Protein AF-A0A067PKC6-F1 (afdb_monomer)

Solvent-accessible surface area (backbone atoms only — not comparable to full-atom values): 20011 Å² total; per-residue (Å²): 135,85,78,85,80,84,80,85,86,72,67,66,76,44,84,46,70,65,60,48,54,48,57,69,67,61,53,91,78,73,73,87,76,82,79,95,71,95,63,99,79,74,76,57,75,69,55,61,52,52,51,51,53,50,54,51,49,60,52,52,54,55,61,70,71,69,68,91,71,85,87,71,93,80,72,76,55,79,45,78,74,83,65,65,64,69,63,56,49,58,50,51,50,54,61,60,76,56,69,83,77,83,80,86,79,83,96,71,94,59,98,79,66,86,45,75,67,56,57,53,51,51,52,51,53,51,51,50,53,50,50,51,51,52,52,52,58,47,42,31,34,71,43,74,28,56,47,27,32,48,48,52,36,49,51,52,53,50,52,60,57,57,71,70,53,67,75,89,65,65,75,69,61,80,72,85,78,51,87,75,46,74,51,61,56,68,67,62,53,56,50,52,53,50,52,50,50,73,72,66,66,68,76,64,57,74,74,34,68,67,41,50,49,29,56,50,48,39,50,51,36,54,77,74,41,56,68,69,48,25,40,52,24,50,51,49,52,43,50,48,34,72,50,36,65,79,50,41,62,57,42,52,75,73,43,43,58,61,55,40,51,50,53,58,54,59,56,69,72,50,67,88,84,45,70,68,55,63,65,39,49,61,57,40,50,50,46,45,50,60,54,52,53,49,54,55,50,52,52,53,52,52,56,51,52,58,53,50,52,63,74,66,52,72,63,67,63,55,55,60,55,54,56,60,65,72,77,111

pLDDT: mean 72.44, std 19.66, range [31.36, 97.81]

Mean predicted aligned error: 15.55 Å

Structure (mmCIF, N/CA/C/O backbone):
data_AF-A0A067PKC6-F1
#
_entry.id   AF-A0A067PKC6-F1
#
loop_
_atom_site.group_PDB
_atom_site.id
_atom_site.type_symbol
_atom_site.label_atom_id
_atom_site.label_alt_id
_atom_site.label_comp_id
_atom_site.label_asym_id
_atom_site.label_entity_id
_atom_site.label_seq_id
_atom_site.pdbx_PDB_ins_code
_atom_site.Cartn_x
_atom_site.Cartn_y
_atom_site.Cartn_z
_atom_site.occupancy
_atom_site.B_iso_or_equiv
_atom_site.auth_seq_id
_atom_site.auth_comp_id
_atom_site.auth_asym_id
_atom_site.auth_atom_id
_atom_site.pdbx_PDB_model_num
ATOM 1 N N . MET A 1 1 ? 6.022 37.854 36.996 1.00 49.22 1 MET A N 1
ATOM 2 C CA . MET A 1 1 ? 6.856 36.688 37.365 1.00 49.22 1 MET A CA 1
ATOM 3 C C . MET A 1 1 ? 6.239 35.464 36.707 1.00 49.22 1 MET A C 1
ATOM 5 O O . MET A 1 1 ? 5.118 35.117 37.044 1.00 49.22 1 MET A O 1
ATOM 9 N N . SER A 1 2 ? 6.891 34.906 35.684 1.00 47.31 2 SER A N 1
ATOM 10 C CA . SER A 1 2 ? 6.388 33.740 34.944 1.00 47.31 2 SER A CA 1
ATOM 11 C C . SER A 1 2 ? 6.756 32.472 35.709 1.00 47.31 2 SER A C 1
ATOM 13 O O . SER A 1 2 ? 7.943 32.188 35.859 1.00 47.31 2 SER A O 1
ATOM 15 N N . SER A 1 3 ? 5.767 31.721 36.195 1.00 43.03 3 SER A N 1
ATOM 16 C CA . SER A 1 3 ? 6.016 30.431 36.845 1.00 43.03 3 SER A CA 1
ATOM 17 C C . SER A 1 3 ? 6.688 29.449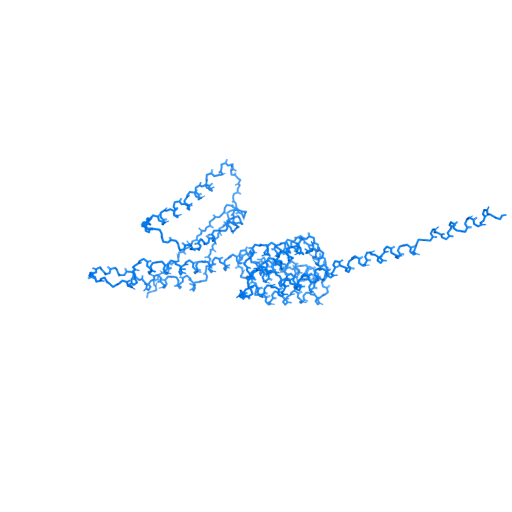 35.874 1.00 43.03 3 SER A C 1
ATOM 19 O O . SER A 1 3 ? 6.297 29.387 34.702 1.00 43.03 3 SER A O 1
ATOM 21 N N . PRO A 1 4 ? 7.683 28.668 36.330 1.00 46.16 4 PRO A N 1
ATOM 22 C CA . PRO A 1 4 ? 8.316 27.647 35.508 1.00 46.16 4 PRO A CA 1
ATOM 23 C C . PRO A 1 4 ? 7.294 26.550 35.179 1.00 46.16 4 PRO A C 1
ATOM 25 O O . PRO A 1 4 ? 6.750 25.894 36.068 1.00 46.16 4 PRO A O 1
ATOM 28 N N . ARG A 1 5 ? 7.008 26.373 33.884 1.00 37.16 5 ARG A N 1
ATOM 29 C CA . ARG A 1 5 ? 6.130 25.313 33.372 1.00 37.16 5 ARG A CA 1
ATOM 30 C C . ARG A 1 5 ? 6.812 23.961 33.591 1.00 37.16 5 ARG A C 1
ATOM 32 O O . ARG A 1 5 ? 7.891 23.729 33.056 1.00 37.16 5 ARG A O 1
ATOM 39 N N . ARG A 1 6 ? 6.183 23.078 34.371 1.00 39.28 6 ARG A N 1
ATOM 40 C CA . ARG A 1 6 ? 6.638 21.695 34.565 1.00 39.28 6 ARG A CA 1
ATOM 41 C C . ARG A 1 6 ? 6.242 20.862 33.346 1.00 39.28 6 ARG A C 1
ATOM 43 O O . ARG A 1 6 ? 5.059 20.653 33.106 1.00 39.28 6 ARG A O 1
ATOM 50 N N . THR A 1 7 ? 7.224 20.401 32.583 1.00 33.00 7 THR 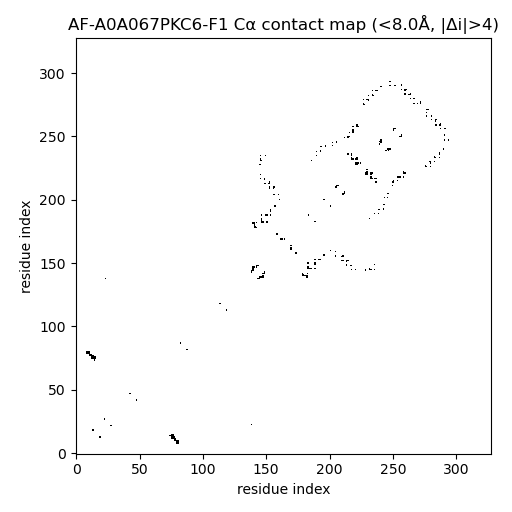A N 1
ATOM 51 C CA . THR A 1 7 ? 7.058 19.340 31.584 1.00 33.00 7 THR A CA 1
ATOM 52 C C . THR A 1 7 ? 7.234 17.990 32.266 1.00 33.00 7 THR A C 1
ATOM 54 O O . THR A 1 7 ? 8.196 17.797 33.008 1.00 33.00 7 THR A O 1
ATOM 57 N N . ILE A 1 8 ? 6.306 17.066 32.032 1.00 39.25 8 ILE A N 1
ATOM 58 C CA . ILE A 1 8 ? 6.453 15.664 32.424 1.00 39.25 8 ILE A CA 1
ATOM 59 C C . ILE A 1 8 ? 6.880 14.917 31.164 1.00 39.25 8 ILE A C 1
ATOM 61 O O . ILE A 1 8 ? 6.111 14.850 30.208 1.00 39.25 8 ILE A O 1
ATOM 65 N N . ASP A 1 9 ? 8.104 14.397 31.163 1.00 36.12 9 ASP A N 1
ATOM 66 C CA . ASP A 1 9 ? 8.600 13.504 30.117 1.00 36.12 9 ASP A CA 1
ATOM 67 C C . ASP A 1 9 ? 8.275 12.062 30.510 1.00 36.12 9 ASP A C 1
ATOM 69 O O . ASP A 1 9 ? 8.675 11.594 31.577 1.00 36.12 9 ASP A O 1
ATOM 73 N N . VAL A 1 10 ? 7.562 11.351 29.638 1.00 38.91 10 VAL A N 1
ATOM 74 C CA . VAL A 1 10 ? 7.380 9.901 29.744 1.00 38.91 10 VAL A CA 1
ATOM 75 C C . VAL A 1 10 ? 8.228 9.256 28.655 1.00 38.91 10 VAL A C 1
ATOM 77 O O . VAL A 1 10 ? 7.914 9.363 27.470 1.00 38.91 10 VAL A O 1
ATOM 80 N N . SER A 1 11 ? 9.320 8.605 29.053 1.00 41.69 11 SER A N 1
ATOM 81 C CA . SER A 1 11 ? 10.173 7.821 28.157 1.00 41.69 11 SER A CA 1
ATOM 82 C C . SER A 1 11 ? 9.927 6.335 28.381 1.00 41.69 11 SER A C 1
ATOM 84 O O . SER A 1 11 ? 10.036 5.853 29.507 1.00 41.69 11 SER A O 1
ATOM 86 N N . VAL A 1 12 ? 9.627 5.614 27.303 1.00 53.56 12 VAL A N 1
ATOM 87 C CA . VAL A 1 12 ? 9.596 4.148 27.289 1.00 53.56 12 VAL A CA 1
ATOM 88 C C . VAL A 1 12 ? 10.804 3.692 26.482 1.00 53.56 12 VAL A C 1
ATOM 90 O O . VAL A 1 12 ? 10.938 4.059 25.315 1.00 53.56 12 VAL A O 1
ATOM 93 N N . GLU A 1 13 ? 11.711 2.959 27.120 1.00 58.09 13 GLU A N 1
ATOM 94 C CA . GLU A 1 13 ? 12.907 2.414 26.476 1.00 58.09 13 GLU A CA 1
ATOM 95 C C . GLU A 1 13 ? 12.655 0.957 26.087 1.00 58.09 13 GLU A C 1
ATOM 97 O O . GLU A 1 13 ? 12.163 0.168 26.892 1.00 58.09 13 GLU A O 1
ATOM 102 N N . PHE A 1 14 ? 12.985 0.618 24.842 1.00 72.44 14 PHE A N 1
ATOM 103 C CA . PHE A 1 14 ? 12.955 -0.748 24.326 1.00 72.44 14 PHE A CA 1
ATOM 104 C C . PHE A 1 14 ? 14.395 -1.182 24.048 1.00 72.44 14 PHE A C 1
ATOM 106 O O . PHE A 1 14 ? 15.199 -0.385 23.555 1.00 72.44 14 PHE A O 1
ATOM 113 N N . GLU A 1 15 ? 14.731 -2.423 24.397 1.00 59.16 15 GLU A N 1
ATOM 114 C CA . GLU A 1 15 ? 16.097 -2.939 24.247 1.00 59.16 15 GLU A CA 1
ATOM 115 C C . GLU A 1 15 ? 16.459 -3.195 22.778 1.00 59.16 15 GLU A C 1
ATOM 117 O O . GLU A 1 15 ? 17.610 -2.980 22.393 1.00 59.16 15 GLU A O 1
ATOM 122 N N . ASP A 1 16 ? 15.484 -3.563 21.937 1.00 64.88 16 ASP A N 1
ATOM 123 C CA . ASP A 1 16 ? 15.653 -3.642 20.489 1.00 64.88 16 ASP A CA 1
ATOM 124 C C . ASP A 1 16 ? 14.374 -3.281 19.693 1.00 64.88 16 ASP A C 1
ATOM 126 O O . ASP A 1 16 ? 13.281 -3.082 20.232 1.00 64.88 16 ASP A O 1
ATOM 130 N N . ARG A 1 17 ? 14.524 -3.156 18.365 1.00 55.28 17 ARG A N 1
ATOM 131 C CA . ARG A 1 17 ? 13.431 -2.805 17.440 1.00 55.28 17 ARG A CA 1
ATOM 132 C C . ARG A 1 17 ? 12.389 -3.923 17.296 1.00 55.28 17 ARG A C 1
ATOM 134 O O . ARG A 1 17 ? 11.234 -3.630 17.004 1.00 55.28 17 ARG A O 1
ATOM 141 N N . LEU A 1 18 ? 12.778 -5.180 17.498 1.00 59.81 18 LEU A N 1
ATOM 142 C CA . LEU A 1 18 ? 11.885 -6.330 17.354 1.00 59.81 18 LEU A CA 1
ATOM 143 C C . LEU A 1 18 ? 10.931 -6.438 18.546 1.00 59.81 18 LEU A C 1
ATOM 145 O O . LEU A 1 18 ? 9.766 -6.778 18.354 1.00 59.81 18 LEU A O 1
ATOM 149 N N . ASP A 1 19 ? 11.387 -6.092 19.746 1.00 57.44 19 ASP A N 1
ATOM 150 C CA . ASP A 1 19 ? 10.565 -6.002 20.951 1.00 57.44 19 ASP A CA 1
ATOM 151 C C . ASP A 1 19 ? 9.540 -4.876 20.843 1.00 57.44 19 ASP A C 1
ATOM 153 O O . ASP A 1 19 ? 8.386 -5.048 21.243 1.00 57.44 19 ASP A O 1
ATOM 157 N N . PHE A 1 20 ? 9.918 -3.759 20.221 1.00 65.50 20 PHE A N 1
ATOM 158 C CA . PHE A 1 20 ? 8.977 -2.695 19.884 1.00 65.50 20 PHE A CA 1
ATOM 159 C C . PHE A 1 20 ? 7.919 -3.162 18.870 1.00 65.50 20 PHE A C 1
ATOM 161 O O . PHE A 1 20 ? 6.717 -3.019 19.114 1.00 65.50 20 PHE A O 1
ATOM 168 N N . ASP A 1 21 ? 8.342 -3.787 17.767 1.00 52.72 21 ASP A N 1
ATOM 169 C CA . ASP A 1 21 ? 7.429 -4.319 16.749 1.00 52.72 21 ASP A CA 1
ATOM 170 C C . ASP A 1 21 ? 6.501 -5.401 17.340 1.00 52.72 21 ASP A C 1
ATOM 172 O O . ASP A 1 21 ? 5.310 -5.457 17.023 1.00 52.72 21 ASP A O 1
ATOM 176 N N . ARG A 1 22 ? 7.008 -6.224 18.268 1.00 57.00 22 ARG A N 1
ATOM 177 C CA . ARG A 1 22 ? 6.245 -7.253 18.990 1.00 57.00 22 ARG A CA 1
ATOM 178 C C . ARG A 1 22 ? 5.270 -6.655 19.998 1.00 57.00 22 ARG A C 1
ATOM 180 O O . ARG A 1 22 ? 4.152 -7.154 20.114 1.00 57.00 22 ARG A O 1
ATOM 187 N N . PHE A 1 23 ? 5.657 -5.590 20.697 1.00 65.69 23 PHE A N 1
ATOM 188 C CA . PHE A 1 23 ? 4.774 -4.835 21.582 1.00 65.69 23 PHE A CA 1
ATOM 189 C C . PHE A 1 23 ? 3.595 -4.247 20.796 1.00 65.69 23 PHE A C 1
ATOM 191 O O . PHE A 1 23 ? 2.443 -4.454 21.185 1.00 65.69 23 PHE A O 1
ATOM 198 N N . LEU A 1 24 ? 3.859 -3.624 19.643 1.00 54.41 24 LEU A N 1
ATOM 199 C CA . LEU A 1 24 ? 2.812 -3.110 18.754 1.00 54.41 24 LEU A CA 1
ATOM 200 C C . LEU A 1 24 ? 1.926 -4.226 18.177 1.00 54.41 24 LEU A C 1
ATOM 202 O O . LEU A 1 24 ? 0.706 -4.071 18.117 1.00 54.41 24 LEU A O 1
ATOM 206 N N . ALA A 1 25 ? 2.515 -5.363 17.798 1.00 47.72 25 ALA A N 1
ATOM 207 C CA . ALA A 1 25 ? 1.781 -6.512 17.268 1.00 47.72 25 ALA A CA 1
ATOM 208 C C . ALA A 1 25 ? 0.969 -7.274 18.334 1.00 47.72 25 ALA A C 1
ATOM 210 O O . ALA A 1 25 ? 0.042 -8.001 17.988 1.00 47.72 25 ALA A O 1
ATOM 211 N N . SER A 1 26 ? 1.283 -7.115 19.626 1.00 53.12 26 SER A N 1
ATOM 212 C CA . SER A 1 26 ? 0.661 -7.876 20.723 1.00 53.12 26 SER A CA 1
ATOM 213 C C . SER A 1 26 ? -0.777 -7.471 21.073 1.00 53.12 26 SER A C 1
ATOM 215 O O . SER A 1 26 ? -1.336 -8.003 22.031 1.00 53.12 26 SER A O 1
ATOM 217 N N . GLY A 1 27 ? -1.398 -6.567 20.305 1.00 44.94 27 GLY A N 1
ATOM 218 C CA . GLY A 1 27 ? -2.841 -6.335 20.382 1.00 44.94 27 GLY A CA 1
ATOM 219 C C . GLY A 1 27 ? -3.321 -5.872 21.760 1.00 44.94 27 GLY A C 1
ATOM 220 O O . GLY A 1 27 ? -4.411 -6.238 22.182 1.00 44.94 27 GLY A O 1
ATOM 221 N N . VAL A 1 28 ? -2.538 -5.046 22.469 1.00 39.94 28 VAL A N 1
ATOM 222 C CA . VAL A 1 28 ? -2.828 -4.540 23.837 1.00 39.94 28 VAL A CA 1
ATOM 223 C C . VAL A 1 28 ? -4.127 -3.703 23.931 1.00 39.94 28 VAL A C 1
ATOM 225 O O . VAL A 1 28 ? -4.479 -3.199 24.992 1.00 39.94 28 VAL A O 1
ATOM 228 N N . VAL A 1 29 ? -4.906 -3.606 22.852 1.00 41.19 29 VAL A N 1
ATOM 229 C CA . VAL A 1 29 ? -6.248 -3.012 22.837 1.00 41.19 29 VAL A CA 1
ATOM 230 C C . VAL A 1 29 ? -7.269 -3.996 22.244 1.00 41.19 29 VAL A C 1
ATOM 232 O O . VAL A 1 29 ? -8.019 -3.652 21.335 1.00 41.19 29 VAL A O 1
ATOM 235 N N . GLU A 1 30 ? -7.318 -5.228 22.749 1.00 38.75 30 GLU A N 1
ATOM 236 C CA . GLU A 1 30 ? -8.562 -6.008 22.739 1.00 38.75 30 GLU A CA 1
ATOM 237 C C . GLU A 1 30 ? -9.419 -5.527 23.912 1.00 38.75 30 GLU A C 1
ATOM 239 O O . GLU A 1 30 ? -9.244 -5.924 25.064 1.00 38.75 30 GLU A O 1
ATOM 244 N N . SER A 1 31 ? -10.315 -4.586 23.616 1.00 38.09 31 SER A N 1
ATOM 245 C CA . SER A 1 31 ? -11.368 -4.186 24.542 1.00 38.09 31 SER A CA 1
ATOM 246 C C . SER A 1 31 ? -12.362 -5.340 24.622 1.00 38.09 31 SER A C 1
ATOM 248 O O . SER A 1 31 ? -13.076 -5.594 23.654 1.00 38.09 31 SER A O 1
ATOM 250 N N . ALA A 1 32 ? -12.407 -6.039 25.755 1.00 39.38 32 ALA A N 1
ATOM 251 C CA . ALA A 1 32 ? -13.540 -6.894 26.085 1.00 39.38 32 ALA A CA 1
ATOM 252 C C . ALA A 1 32 ? -14.769 -5.979 26.208 1.00 39.38 32 ALA A C 1
ATOM 254 O O . ALA A 1 32 ? -14.891 -5.232 27.174 1.00 39.38 32 ALA A O 1
ATOM 255 N N . SER A 1 33 ? -15.591 -5.949 25.161 1.00 36.38 33 SER A N 1
ATOM 256 C CA . SER A 1 33 ? -16.860 -5.229 25.129 1.00 36.38 33 SER A CA 1
ATOM 257 C C . SER A 1 33 ? -17.957 -6.177 25.608 1.00 36.38 33 SER A C 1
ATOM 259 O O . SER A 1 33 ? -18.181 -7.211 24.987 1.00 36.38 33 SER A O 1
ATOM 261 N N . ASP A 1 34 ? -18.538 -5.794 26.740 1.00 36.66 34 ASP A N 1
ATOM 262 C CA . ASP A 1 34 ? -19.728 -6.241 27.474 1.00 36.66 34 ASP A CA 1
ATOM 263 C C . ASP A 1 34 ? -20.560 -7.433 26.961 1.00 36.66 34 ASP A C 1
ATOM 265 O O . ASP A 1 34 ? -21.129 -7.427 25.871 1.00 36.66 34 ASP A O 1
ATOM 269 N N . SER A 1 35 ? -20.718 -8.407 27.865 1.00 31.36 35 SER A N 1
ATOM 270 C CA . SER A 1 35 ? -21.878 -9.295 27.961 1.00 31.36 35 SER A CA 1
ATOM 271 C C . SER A 1 35 ? -22.701 -8.819 29.160 1.00 31.36 35 SER A C 1
ATOM 273 O O . SER A 1 35 ? -22.246 -8.945 30.298 1.00 31.36 35 SER A O 1
ATOM 275 N N . ASP A 1 36 ? -23.885 -8.263 28.906 1.00 46.81 36 ASP A N 1
ATOM 276 C CA . ASP A 1 36 ? -24.877 -7.901 29.925 1.00 46.81 36 ASP A CA 1
ATOM 277 C C . ASP A 1 36 ? -25.577 -9.167 30.450 1.00 46.81 36 ASP A C 1
ATOM 279 O O . ASP A 1 36 ? -26.736 -9.426 30.138 1.00 46.81 36 ASP A O 1
ATOM 283 N N . ASP A 1 37 ? -24.873 -9.965 31.254 1.00 32.81 37 ASP A N 1
ATOM 284 C CA . ASP A 1 37 ? -25.505 -10.993 32.084 1.00 32.81 37 ASP A CA 1
ATOM 285 C C . ASP A 1 37 ? -25.503 -10.531 33.543 1.00 32.81 37 ASP A C 1
ATOM 287 O O . ASP A 1 37 ? -24.491 -10.532 34.249 1.00 32.81 37 ASP A O 1
ATOM 291 N N . THR A 1 38 ? -26.680 -10.115 34.004 1.00 42.69 38 THR A N 1
ATOM 292 C CA . THR A 1 38 ? -26.973 -9.802 35.401 1.00 42.69 38 THR A CA 1
ATOM 293 C C . THR A 1 38 ? -26.933 -11.078 36.247 1.00 42.69 38 THR A C 1
ATOM 295 O O . THR A 1 38 ? -27.953 -11.742 36.426 1.00 42.69 38 THR A O 1
ATOM 298 N N . ALA A 1 39 ? -25.764 -11.411 36.795 1.00 34.84 39 ALA A N 1
ATOM 299 C CA . ALA A 1 39 ? -25.612 -12.378 37.882 1.00 34.84 39 ALA A CA 1
ATOM 300 C C . ALA A 1 39 ? -25.205 -11.651 39.177 1.00 34.84 39 ALA A C 1
ATOM 302 O O . ALA A 1 39 ? -24.241 -10.887 39.212 1.00 34.84 39 ALA A O 1
ATOM 303 N N . SER A 1 40 ? -25.975 -11.871 40.244 1.00 43.69 40 SER A N 1
ATOM 304 C CA . SER A 1 40 ? -26.026 -11.072 41.475 1.00 43.69 40 SER A CA 1
ATOM 305 C C . SER A 1 40 ? -24.912 -11.339 42.501 1.00 43.69 40 SER A C 1
ATOM 307 O O . SER A 1 40 ? -25.164 -11.217 43.694 1.00 43.69 40 SER A O 1
ATOM 309 N N . ASP A 1 41 ? -23.693 -11.661 42.070 1.00 49.75 41 ASP A N 1
ATOM 310 C CA . ASP A 1 41 ? -22.538 -11.894 42.961 1.00 49.75 41 ASP A CA 1
ATOM 311 C C . ASP A 1 41 ? -21.292 -11.139 42.462 1.00 49.75 41 ASP A C 1
ATOM 313 O O . ASP A 1 41 ? -20.221 -11.703 42.224 1.00 49.75 41 ASP A O 1
ATOM 317 N N . ILE A 1 42 ? -21.436 -9.826 42.247 1.00 50.47 42 ILE A N 1
ATOM 318 C CA . ILE A 1 42 ? -20.378 -8.999 41.656 1.00 50.47 42 ILE A CA 1
ATOM 319 C C . ILE A 1 42 ? -19.352 -8.599 42.734 1.00 50.47 42 ILE A C 1
ATOM 321 O O . ILE A 1 42 ? -19.697 -7.899 43.692 1.00 50.47 42 ILE A O 1
ATOM 325 N N . PRO A 1 43 ? -18.067 -8.979 42.594 1.00 53.06 43 PRO A N 1
ATOM 326 C CA . PRO A 1 43 ? -17.003 -8.463 43.442 1.00 53.06 43 PRO A CA 1
ATOM 327 C C . PRO A 1 43 ? -16.866 -6.952 43.219 1.00 53.06 43 PRO A C 1
ATOM 329 O O . PRO A 1 43 ? -16.791 -6.491 42.083 1.00 53.06 43 PRO A O 1
ATOM 332 N N . GLY A 1 44 ? -16.830 -6.177 44.308 1.00 53.09 44 GLY A N 1
ATOM 333 C CA . GLY A 1 44 ? -16.800 -4.715 44.241 1.00 53.09 44 GLY A CA 1
ATOM 334 C C . GLY A 1 44 ? -15.683 -4.155 43.338 1.00 53.09 44 GLY A C 1
ATOM 335 O O . GLY A 1 44 ? -14.646 -4.802 43.170 1.00 53.09 44 GLY A O 1
ATOM 336 N N . PRO A 1 45 ? -15.852 -2.933 42.795 1.00 49.59 45 PRO A N 1
ATOM 337 C CA . PRO A 1 45 ? -14.995 -2.335 41.758 1.00 49.59 45 PRO A CA 1
ATOM 338 C C . PRO A 1 45 ? -13.500 -2.240 42.114 1.00 49.59 45 PRO A C 1
ATOM 340 O O . PRO A 1 45 ? -12.658 -2.123 41.227 1.00 49.59 45 PRO A O 1
ATOM 343 N N . GLY A 1 46 ? -13.139 -2.351 43.397 1.00 55.06 46 GLY A N 1
ATOM 344 C CA . GLY A 1 46 ? -11.742 -2.481 43.819 1.00 55.06 46 GLY A CA 1
ATOM 345 C C . GLY A 1 46 ? -11.069 -3.777 43.343 1.00 55.06 46 GLY A C 1
ATOM 346 O O . GLY A 1 46 ? -9.882 -3.764 43.034 1.00 55.06 46 GLY A O 1
ATOM 347 N N . ARG A 1 47 ? -11.806 -4.889 43.214 1.00 54.88 47 ARG A N 1
ATOM 348 C CA . ARG A 1 47 ? -11.242 -6.198 42.830 1.00 54.88 47 ARG A CA 1
ATOM 349 C C . ARG A 1 47 ? -10.962 -6.321 41.333 1.00 54.88 47 ARG A C 1
ATOM 351 O O . ARG A 1 47 ? -9.989 -6.964 40.952 1.00 54.88 47 ARG A O 1
ATOM 358 N N . THR A 1 48 ? -11.763 -5.695 40.472 1.00 58.91 48 THR A N 1
ATOM 359 C CA . THR A 1 48 ? -11.522 -5.694 39.017 1.00 58.91 48 THR A CA 1
ATOM 360 C C . THR A 1 48 ? -10.273 -4.896 38.650 1.00 58.91 48 THR A C 1
ATOM 362 O O . THR A 1 48 ? -9.477 -5.345 37.822 1.00 58.91 48 THR A O 1
ATOM 365 N N . LEU A 1 49 ? -10.055 -3.759 39.316 1.00 50.72 49 LEU A N 1
ATOM 366 C CA . LEU A 1 49 ? -8.865 -2.927 39.133 1.00 50.72 49 LEU A CA 1
ATOM 367 C C . LEU A 1 49 ? -7.598 -3.642 39.633 1.00 50.72 49 LEU A C 1
ATOM 369 O O . LEU A 1 49 ? -6.589 -3.672 38.928 1.00 50.72 49 LEU A O 1
ATOM 373 N N . ASP A 1 50 ? -7.681 -4.311 40.785 1.00 55.66 50 ASP A N 1
ATOM 374 C CA . ASP A 1 50 ? -6.567 -5.072 41.362 1.00 55.66 50 ASP A CA 1
ATOM 375 C C . ASP A 1 50 ? -6.178 -6.293 40.501 1.00 55.66 50 ASP A C 1
ATOM 377 O O . ASP A 1 50 ? -4.995 -6.585 40.301 1.00 55.66 50 ASP A O 1
ATOM 381 N N . HIS A 1 51 ? -7.157 -6.959 39.873 1.00 65.69 51 HIS A N 1
ATOM 382 C CA . HIS A 1 51 ? -6.897 -8.023 38.896 1.00 65.69 51 HIS A CA 1
ATOM 383 C C . HIS A 1 51 ? -6.249 -7.508 37.608 1.00 65.69 51 HIS A C 1
ATOM 385 O O . HIS A 1 51 ? -5.384 -8.191 37.051 1.00 65.69 51 HIS A O 1
ATOM 391 N N . LEU A 1 52 ? -6.628 -6.318 37.140 1.00 55.94 52 LEU A N 1
ATOM 392 C CA . LEU A 1 52 ? -6.050 -5.715 35.940 1.00 55.94 52 LEU A CA 1
ATOM 393 C C . LEU A 1 52 ? -4.596 -5.290 36.180 1.00 55.94 52 LEU A C 1
ATOM 395 O O . LEU A 1 52 ? -3.718 -5.649 35.390 1.00 55.94 52 LEU A O 1
ATOM 399 N N . ILE A 1 53 ? -4.325 -4.632 37.311 1.00 65.25 53 ILE A N 1
ATOM 400 C CA . ILE A 1 53 ? -2.968 -4.257 37.734 1.00 65.25 53 ILE A CA 1
ATOM 401 C C . ILE A 1 53 ? -2.113 -5.512 37.954 1.00 65.25 53 ILE A C 1
ATOM 403 O O . ILE A 1 53 ? -1.007 -5.607 37.420 1.00 65.25 53 ILE A O 1
ATOM 407 N N . SER A 1 54 ? -2.646 -6.529 38.636 1.00 63.34 54 SER A N 1
ATOM 408 C CA . SER A 1 54 ? -1.938 -7.797 38.861 1.00 63.34 54 SER A CA 1
ATOM 409 C C . SER A 1 54 ? -1.629 -8.551 37.562 1.00 63.34 54 SER A C 1
ATOM 411 O O . SER A 1 54 ? -0.570 -9.171 37.437 1.00 63.34 54 SER A O 1
ATOM 413 N N . LYS A 1 55 ? -2.525 -8.516 36.566 1.00 69.56 55 LYS A N 1
ATOM 414 C CA . LYS A 1 55 ? -2.320 -9.186 35.269 1.00 69.56 55 LYS A CA 1
ATOM 415 C C . LYS A 1 55 ? -1.314 -8.433 34.395 1.00 69.56 55 LYS A C 1
ATOM 417 O O . LYS A 1 55 ? -0.537 -9.083 33.692 1.00 69.56 55 LYS A O 1
ATOM 422 N N . ALA A 1 56 ? -1.292 -7.101 34.474 1.00 59.12 56 ALA A N 1
ATOM 423 C CA . ALA A 1 56 ? -0.277 -6.266 33.836 1.00 59.12 56 ALA A CA 1
ATOM 424 C C . ALA A 1 56 ? 1.111 -6.484 34.469 1.00 59.12 56 ALA A C 1
ATOM 426 O O . ALA A 1 56 ? 2.066 -6.756 33.742 1.00 59.12 56 ALA A O 1
ATOM 427 N N . GLY A 1 57 ? 1.203 -6.495 35.806 1.00 70.31 57 GLY A N 1
ATOM 428 C CA . GLY A 1 57 ? 2.450 -6.749 36.541 1.00 70.31 57 GLY A CA 1
ATOM 429 C C . GLY A 1 57 ? 3.061 -8.115 36.222 1.00 70.31 57 GLY A C 1
ATOM 430 O O . GLY A 1 57 ? 4.201 -8.197 35.777 1.00 70.31 57 GLY A O 1
ATOM 431 N N . ARG A 1 58 ? 2.268 -9.196 36.284 1.00 68.69 58 ARG A N 1
ATOM 432 C CA . ARG A 1 58 ? 2.756 -10.557 35.967 1.00 68.69 58 ARG A CA 1
ATOM 433 C C . ARG A 1 58 ? 3.189 -10.743 34.511 1.00 68.69 58 ARG A C 1
ATOM 435 O O . ARG A 1 58 ? 3.923 -11.685 34.214 1.00 68.69 58 ARG A O 1
ATOM 442 N N . ARG A 1 59 ? 2.693 -9.918 33.580 1.00 58.94 59 ARG A N 1
ATOM 443 C CA . ARG A 1 59 ? 3.147 -9.939 32.180 1.00 58.94 59 ARG A CA 1
ATOM 444 C C . ARG A 1 59 ? 4.452 -9.168 32.016 1.00 58.94 59 ARG A C 1
ATOM 446 O O . ARG A 1 59 ? 5.325 -9.683 31.330 1.00 58.94 59 ARG A O 1
ATOM 453 N N . LEU A 1 60 ? 4.609 -8.028 32.688 1.00 55.81 60 LEU A N 1
ATOM 454 C CA . LEU A 1 60 ? 5.861 -7.267 32.726 1.00 55.81 60 LEU A CA 1
ATOM 455 C C . LEU A 1 60 ? 7.004 -8.088 33.350 1.00 55.81 60 LEU A C 1
ATOM 457 O O . LEU A 1 60 ? 8.078 -8.182 32.762 1.00 55.81 60 LEU A O 1
ATOM 461 N N . ASP A 1 61 ? 6.733 -8.781 34.459 1.00 56.00 61 ASP A N 1
ATOM 462 C CA . ASP A 1 61 ? 7.716 -9.638 35.139 1.00 56.00 61 ASP A CA 1
ATOM 463 C C . ASP A 1 61 ? 8.187 -10.812 34.265 1.00 56.00 61 ASP A C 1
ATOM 465 O O . ASP A 1 61 ? 9.316 -11.279 34.387 1.00 56.00 61 ASP A O 1
ATOM 469 N N . LYS A 1 62 ? 7.349 -11.297 33.336 1.00 68.12 62 LYS A N 1
ATOM 470 C CA . LYS A 1 62 ? 7.759 -12.333 32.373 1.00 68.12 62 LYS A CA 1
ATOM 471 C C . LYS A 1 62 ? 8.713 -11.804 31.303 1.00 68.12 62 LYS A C 1
ATOM 473 O O . LYS A 1 62 ? 9.514 -12.588 30.796 1.00 68.12 62 LYS A O 1
ATOM 478 N N . PHE A 1 63 ? 8.653 -10.516 30.966 1.00 55.97 63 PHE A N 1
ATOM 479 C CA . PHE A 1 63 ? 9.588 -9.905 30.018 1.00 55.97 63 PHE A CA 1
ATOM 480 C C . PHE A 1 63 ? 10.954 -9.657 30.662 1.00 55.97 63 PHE A C 1
ATOM 482 O O . PHE A 1 63 ? 11.970 -9.966 30.047 1.00 55.97 63 PHE A O 1
ATOM 489 N N . THR A 1 64 ? 10.990 -9.212 31.919 1.00 59.41 64 THR A N 1
ATOM 490 C CA . THR A 1 64 ? 12.251 -8.925 32.624 1.00 59.41 64 THR A CA 1
ATOM 491 C C . THR A 1 64 ? 13.019 -10.187 33.025 1.00 59.41 64 THR A C 1
ATOM 493 O O . THR A 1 64 ? 14.247 -10.174 33.032 1.00 59.41 64 THR A O 1
ATOM 496 N N . ASN A 1 65 ? 12.330 -11.303 33.299 1.00 51.03 65 ASN A N 1
ATOM 497 C CA . ASN A 1 65 ? 12.982 -12.556 33.707 1.00 51.03 65 ASN A CA 1
ATOM 498 C C . ASN A 1 65 ? 13.409 -13.478 32.546 1.00 51.03 65 ASN A C 1
ATOM 500 O O . ASN A 1 65 ? 14.023 -14.514 32.795 1.00 51.03 65 ASN A O 1
ATOM 504 N N . SER A 1 66 ? 13.096 -13.146 31.286 1.00 50.50 66 SER A N 1
ATOM 505 C CA . SER A 1 66 ? 13.363 -14.038 30.139 1.00 50.50 66 SER A CA 1
ATOM 506 C C . SER A 1 66 ? 14.719 -13.824 29.450 1.00 50.50 66 SER A C 1
ATOM 508 O O . SER A 1 66 ? 15.021 -14.536 28.494 1.00 50.50 66 SER A O 1
ATOM 510 N N . GLN A 1 67 ? 15.569 -12.901 29.913 1.00 47.31 67 GLN A N 1
ATOM 511 C CA . GLN A 1 67 ? 16.867 -12.636 29.281 1.00 47.31 67 GLN A CA 1
ATOM 512 C C . GLN A 1 67 ? 18.032 -12.667 30.282 1.00 47.31 67 GLN A C 1
ATOM 514 O O . GLN A 1 67 ? 18.493 -11.642 30.773 1.00 47.31 67 GLN A O 1
ATOM 519 N N . SER A 1 68 ? 18.577 -13.863 30.533 1.00 45.16 68 SER A N 1
ATOM 520 C CA . SER A 1 68 ? 19.936 -14.024 31.070 1.00 45.16 68 SER A CA 1
ATOM 521 C C . SER A 1 68 ? 20.859 -14.636 30.009 1.00 45.16 68 SER A C 1
ATOM 523 O O . SER A 1 68 ? 21.271 -15.792 30.104 1.00 45.16 68 SER A O 1
ATOM 525 N N . VAL A 1 69 ? 21.192 -13.872 28.967 1.00 52.41 69 VAL A N 1
ATOM 526 C CA . VAL A 1 69 ? 22.325 -14.185 28.080 1.00 52.41 69 VAL A CA 1
ATOM 527 C C . VAL A 1 69 ? 23.143 -12.907 27.866 1.00 52.41 69 VAL A C 1
ATOM 529 O O . VAL A 1 69 ? 22.604 -11.814 27.753 1.00 52.41 69 VAL A O 1
ATOM 532 N N . ARG A 1 70 ? 24.467 -13.075 27.936 1.00 51.72 70 ARG A N 1
ATOM 533 C CA . ARG A 1 70 ? 25.542 -12.082 28.132 1.00 51.72 70 ARG A CA 1
ATOM 534 C C . ARG A 1 70 ? 25.445 -10.792 27.284 1.00 51.72 70 ARG A C 1
ATOM 536 O O . ARG A 1 70 ? 25.062 -10.867 26.121 1.00 51.72 70 ARG A O 1
ATOM 543 N N . PRO A 1 71 ? 25.901 -9.632 27.808 1.00 48.88 71 PRO A N 1
ATOM 544 C CA . PRO A 1 71 ? 25.741 -8.344 27.139 1.00 48.88 71 PRO A CA 1
ATOM 545 C C . PRO A 1 71 ? 26.793 -8.103 26.043 1.00 48.88 71 PRO A C 1
ATOM 547 O O . PRO A 1 71 ? 27.997 -8.153 26.293 1.00 48.88 71 PRO A O 1
ATOM 550 N N . ALA A 1 72 ? 26.313 -7.771 24.844 1.00 52.47 72 ALA A N 1
ATOM 551 C CA . ALA A 1 72 ? 27.050 -7.047 23.808 1.00 52.47 72 ALA A CA 1
ATOM 552 C C . ALA A 1 72 ? 26.804 -5.521 23.966 1.00 52.47 72 ALA A C 1
ATOM 554 O O . ALA A 1 72 ? 25.876 -5.134 24.684 1.00 52.47 72 ALA A O 1
ATOM 555 N N . PRO A 1 73 ? 27.613 -4.635 23.347 1.00 47.41 73 PRO A N 1
ATOM 556 C CA . PRO A 1 73 ? 27.494 -3.192 23.545 1.00 47.41 73 PRO A CA 1
ATOM 557 C C . PRO A 1 73 ? 26.143 -2.675 23.032 1.00 47.41 73 PRO A C 1
ATOM 559 O O . PRO A 1 73 ? 25.788 -2.842 21.867 1.00 47.41 73 PRO A O 1
ATOM 562 N N . ARG A 1 74 ? 25.379 -2.078 23.950 1.00 50.00 74 ARG A N 1
ATOM 563 C CA . ARG A 1 74 ? 23.965 -1.722 23.793 1.00 50.00 74 ARG A CA 1
ATOM 564 C C . ARG A 1 74 ? 23.799 -0.412 23.021 1.00 50.00 74 ARG A C 1
ATOM 566 O O . ARG A 1 74 ? 24.370 0.606 23.403 1.00 50.00 74 ARG A O 1
ATOM 573 N N . THR A 1 75 ? 22.969 -0.432 21.979 1.00 40.19 75 THR A N 1
ATOM 574 C CA . THR A 1 75 ? 22.485 0.778 21.299 1.00 40.19 75 THR A CA 1
ATOM 575 C C . THR A 1 75 ? 21.064 1.038 21.786 1.00 40.19 75 THR A C 1
ATOM 577 O O . THR A 1 75 ? 20.124 0.415 21.309 1.00 40.19 75 THR A O 1
ATOM 580 N N . PHE A 1 76 ? 20.900 1.911 22.779 1.00 38.22 76 PHE A N 1
ATOM 581 C CA . PHE A 1 76 ? 19.577 2.244 23.310 1.00 38.22 76 PHE A CA 1
ATOM 582 C C . PHE A 1 76 ? 18.836 3.170 22.346 1.00 38.22 76 PHE A C 1
ATOM 584 O O . PHE A 1 76 ? 19.359 4.214 21.949 1.00 38.22 76 PHE A O 1
ATOM 591 N N . THR A 1 77 ? 17.602 2.818 21.988 1.00 39.62 77 THR A N 1
ATOM 592 C CA . THR A 1 77 ? 16.705 3.731 21.269 1.00 39.62 77 THR A CA 1
ATOM 593 C C . THR A 1 77 ? 15.873 4.489 22.298 1.00 39.62 77 THR A C 1
ATOM 595 O O . THR A 1 77 ? 14.865 3.998 22.798 1.00 39.62 77 THR A O 1
ATOM 598 N N . LYS A 1 78 ? 16.320 5.697 22.656 1.00 36.69 78 LYS A N 1
ATOM 599 C CA . LYS A 1 78 ? 15.577 6.572 23.568 1.00 36.69 78 LYS A CA 1
ATOM 600 C C . LYS A 1 78 ? 14.402 7.202 22.824 1.00 36.69 78 LYS A C 1
ATOM 602 O O . LYS A 1 78 ? 14.594 8.053 21.955 1.00 36.69 78 LYS A O 1
ATOM 607 N N . LEU A 1 79 ? 13.186 6.797 23.173 1.00 42.34 79 LEU A N 1
ATOM 608 C CA . LEU A 1 79 ? 11.964 7.386 22.641 1.00 42.34 79 LEU A CA 1
ATOM 609 C C . LEU A 1 79 ? 11.615 8.654 23.436 1.00 42.34 79 LEU A C 1
ATOM 611 O O . LEU A 1 79 ? 11.144 8.577 24.570 1.00 42.34 79 LEU A O 1
ATOM 615 N N . GLN A 1 80 ? 11.827 9.829 22.841 1.00 40.53 80 GLN A N 1
ATOM 616 C CA . GLN A 1 80 ? 11.251 11.081 23.337 1.00 40.53 80 GLN A CA 1
ATOM 617 C C . GLN A 1 80 ? 9.947 11.354 22.589 1.00 40.53 80 GLN A C 1
ATOM 619 O O . GLN A 1 80 ? 9.949 11.768 21.430 1.00 40.53 80 GLN A O 1
ATOM 624 N N . VAL A 1 81 ? 8.813 11.103 23.246 1.00 41.69 81 VAL A N 1
ATOM 625 C CA . VAL A 1 81 ? 7.495 11.456 22.709 1.00 41.69 81 VAL A CA 1
ATOM 626 C C . VAL A 1 81 ? 7.258 12.940 22.969 1.00 41.69 81 VAL A C 1
ATOM 628 O O . VAL A 1 81 ? 6.623 13.331 23.942 1.00 41.69 81 VAL A O 1
ATOM 631 N N . SER A 1 82 ? 7.770 13.795 22.085 1.00 42.75 82 SER A N 1
ATOM 632 C CA . SER A 1 82 ? 7.394 15.212 22.048 1.00 42.75 82 SER A CA 1
ATOM 633 C C .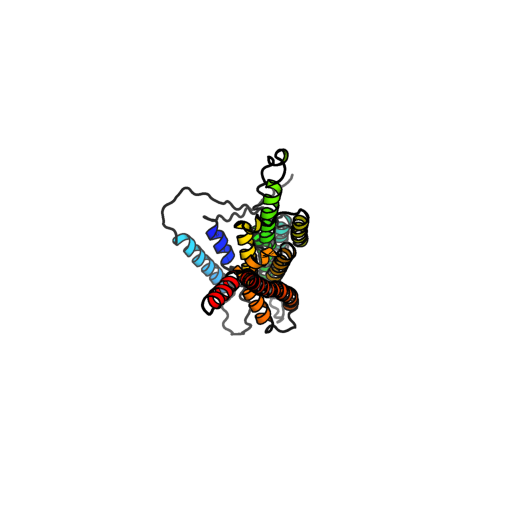 SER A 1 82 ? 5.983 15.319 21.464 1.00 42.75 82 SER A C 1
ATOM 635 O O . SER A 1 82 ? 5.787 15.514 20.263 1.00 42.75 82 SER A O 1
ATOM 637 N N . GLN A 1 83 ? 4.974 15.065 22.291 1.00 44.22 83 GLN A N 1
ATOM 638 C CA . GLN A 1 83 ? 3.580 15.129 21.870 1.00 44.22 83 GLN A CA 1
ATOM 639 C C . GLN A 1 83 ? 3.175 16.579 21.562 1.00 44.22 83 GLN A C 1
ATOM 641 O O . GLN A 1 83 ? 3.698 17.524 22.154 1.00 44.22 83 GLN A O 1
ATOM 646 N N . ALA A 1 84 ? 2.229 16.759 20.634 1.00 48.00 84 ALA A N 1
ATOM 647 C CA . ALA A 1 84 ? 1.623 18.058 20.367 1.00 48.00 84 ALA A CA 1
ATOM 648 C C . ALA A 1 84 ? 0.993 18.581 21.667 1.00 48.00 84 ALA A C 1
ATOM 650 O O . ALA A 1 84 ? 0.037 18.002 22.182 1.00 48.00 84 ALA A O 1
ATOM 651 N N . ARG A 1 85 ? 1.586 19.654 22.195 1.00 47.94 85 ARG A N 1
ATOM 652 C CA . ARG A 1 85 ? 1.280 20.316 23.472 1.00 47.94 85 ARG A CA 1
ATOM 653 C C . ARG A 1 85 ? -0.225 20.482 23.732 1.00 47.94 85 ARG A C 1
ATOM 655 O O . ARG A 1 85 ? -0.678 20.298 24.852 1.00 47.94 85 ARG A O 1
ATOM 662 N N . GLU A 1 86 ? -0.992 20.713 22.672 1.00 52.12 86 GLU A N 1
ATOM 663 C CA . GLU A 1 86 ? -2.440 20.936 22.696 1.00 52.12 86 GLU A CA 1
ATOM 664 C C . GLU A 1 86 ? -3.263 19.719 23.168 1.00 52.12 86 GLU A C 1
ATOM 666 O O . GLU A 1 86 ? -4.285 19.894 23.829 1.00 52.12 86 GLU A O 1
ATOM 671 N N . GLU A 1 87 ? -2.838 18.478 22.893 1.00 49.59 87 GLU A N 1
ATOM 672 C CA . GLU A 1 87 ? -3.615 17.282 23.278 1.00 49.59 87 GLU A CA 1
ATOM 673 C C . GLU A 1 87 ? -3.355 16.848 24.735 1.00 49.59 87 GLU A C 1
ATOM 675 O O . GLU A 1 87 ? -4.263 16.326 25.390 1.00 49.59 87 GLU A O 1
ATOM 680 N N . ILE A 1 88 ? -2.147 17.104 25.260 1.00 55.97 88 ILE A N 1
ATOM 681 C CA . ILE A 1 88 ? -1.805 16.893 26.680 1.00 55.97 88 ILE A CA 1
ATOM 682 C C . ILE A 1 88 ? -2.452 17.979 27.544 1.00 55.97 88 ILE A C 1
ATOM 684 O O . ILE A 1 88 ? -3.020 17.659 28.590 1.00 55.97 88 ILE A O 1
ATOM 688 N N . ASP A 1 89 ? -2.443 19.234 27.084 1.00 56.72 89 ASP A N 1
ATOM 689 C CA . ASP A 1 89 ? -3.108 20.343 27.773 1.00 56.72 89 ASP A CA 1
ATOM 690 C C . ASP A 1 89 ? -4.623 20.076 27.890 1.00 56.72 89 ASP A C 1
ATOM 692 O O . ASP A 1 89 ? -5.194 20.278 28.955 1.00 56.72 89 ASP A O 1
ATOM 696 N N . ALA A 1 90 ? -5.270 19.483 26.877 1.00 53.91 90 ALA A N 1
ATOM 697 C CA . ALA A 1 90 ? -6.684 19.084 26.947 1.00 53.91 90 ALA A CA 1
ATOM 698 C C . ALA A 1 90 ? -6.972 17.899 27.898 1.00 53.91 90 ALA A C 1
ATOM 700 O O . ALA A 1 90 ? -8.125 17.673 28.279 1.00 53.91 90 ALA A O 1
ATOM 701 N N . PHE A 1 91 ? -5.963 17.093 28.242 1.00 45.12 91 PHE A N 1
ATOM 702 C CA . PHE A 1 91 ? -6.073 16.051 29.269 1.00 45.12 91 PHE A CA 1
ATOM 703 C C . PHE A 1 91 ? -5.850 16.638 30.668 1.00 45.12 91 PHE A C 1
ATOM 705 O O . PHE A 1 91 ? -6.610 16.330 31.583 1.00 45.12 91 PHE A O 1
ATOM 712 N N . GLN A 1 92 ? -4.870 17.534 30.819 1.00 57.69 92 GLN A N 1
ATOM 713 C CA . GLN A 1 92 ? -4.618 18.259 32.068 1.00 57.69 92 GLN A CA 1
ATOM 714 C C . GLN A 1 92 ? -5.752 19.223 32.424 1.00 57.69 92 GLN A C 1
ATOM 716 O O . GLN A 1 92 ? -6.129 19.292 33.587 1.00 57.69 92 GLN A O 1
ATOM 721 N N . GLN A 1 93 ? -6.338 19.912 31.444 1.00 62.12 93 GLN A N 1
ATOM 722 C CA . GLN A 1 93 ? -7.495 20.785 31.636 1.00 62.12 93 GLN A CA 1
ATOM 723 C C . GLN A 1 93 ? -8.731 19.977 32.045 1.00 62.12 93 GLN A C 1
ATOM 725 O O . GLN A 1 93 ? -9.422 20.354 32.978 1.00 62.12 93 GLN A O 1
ATOM 730 N N . PHE A 1 94 ? -8.954 18.801 31.446 1.00 55.66 94 PHE A N 1
ATOM 731 C CA . PHE A 1 94 ? -10.014 17.888 31.885 1.00 55.66 94 PHE A CA 1
ATOM 732 C C . PHE A 1 94 ? -9.796 17.384 33.323 1.00 55.66 94 PHE A C 1
ATOM 734 O O . PHE A 1 94 ? -10.734 17.385 34.114 1.00 55.66 94 PHE A O 1
ATOM 741 N N . ALA A 1 95 ? -8.568 16.985 33.674 1.00 52.16 95 ALA A N 1
ATOM 742 C CA . ALA A 1 95 ? -8.224 16.533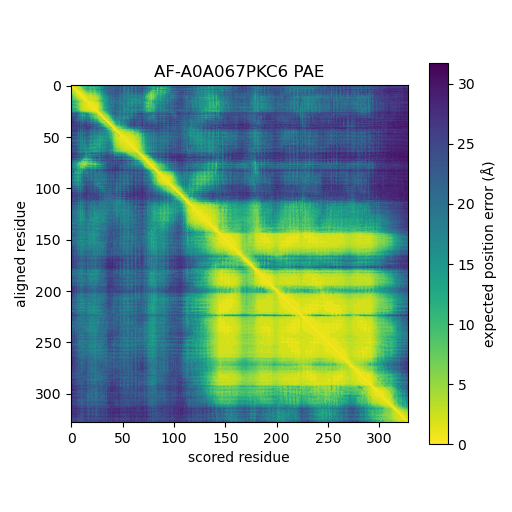 35.024 1.00 52.16 95 ALA A CA 1
ATOM 743 C C . ALA A 1 95 ? -8.241 17.670 36.066 1.00 52.16 95 ALA A C 1
ATOM 745 O O . ALA A 1 95 ? -8.489 17.413 37.240 1.00 52.16 95 ALA A O 1
ATOM 746 N N . GLY A 1 96 ? -7.978 18.908 35.639 1.00 58.88 96 GLY A N 1
ATOM 747 C CA . GLY A 1 96 ? -8.004 20.109 36.473 1.00 58.88 96 GLY A CA 1
ATOM 748 C C . GLY A 1 96 ? -9.410 20.669 36.702 1.00 58.88 96 GLY A C 1
ATOM 749 O O . GLY A 1 96 ? -9.711 21.069 37.821 1.00 58.88 96 GLY A O 1
ATOM 750 N N . ASP A 1 97 ? -10.279 20.640 35.687 1.00 53.72 97 ASP A N 1
ATOM 751 C CA . ASP A 1 97 ? -11.662 21.145 35.777 1.00 53.72 97 ASP A CA 1
ATOM 752 C C . ASP A 1 97 ? -12.602 20.201 36.552 1.00 53.72 97 ASP A C 1
ATOM 754 O O . ASP A 1 97 ? -13.689 20.607 36.950 1.00 53.72 97 ASP A O 1
ATOM 758 N N . HIS A 1 98 ? -12.195 18.951 36.805 1.00 45.91 98 HIS A N 1
ATOM 759 C CA . HIS A 1 98 ? -12.979 17.968 37.564 1.00 45.91 98 HIS A CA 1
ATOM 760 C C . HIS A 1 98 ? -12.312 17.633 38.903 1.00 45.91 98 HIS A C 1
ATOM 762 O O . HIS A 1 98 ? -12.064 16.464 39.212 1.00 45.91 98 HIS A O 1
ATOM 768 N N . SER A 1 99 ? -12.007 18.647 39.721 1.00 45.31 99 SER A N 1
ATOM 769 C CA . SER A 1 99 ? -11.641 18.406 41.118 1.00 45.31 99 SER A CA 1
ATOM 770 C C . SER A 1 99 ? -12.823 17.735 41.824 1.00 45.31 99 SER A C 1
ATOM 772 O O . SER A 1 99 ? -13.843 18.374 42.073 1.00 45.31 99 SER A O 1
ATOM 774 N N . PHE A 1 100 ? -12.707 16.438 42.108 1.00 42.31 100 PHE A N 1
ATOM 775 C CA . PHE A 1 100 ? -13.716 15.665 42.827 1.00 42.31 100 PHE A CA 1
ATOM 776 C C . PHE A 1 100 ? -13.854 16.198 44.261 1.00 42.31 100 PHE A C 1
ATOM 778 O O . PHE A 1 100 ? -13.154 15.757 45.171 1.00 42.31 100 PHE A O 1
ATOM 785 N N . GLN A 1 101 ? -14.741 17.172 44.461 1.00 44.25 101 GLN A N 1
ATOM 786 C CA . GLN A 1 101 ? -15.210 17.570 45.783 1.00 44.25 101 GLN A CA 1
ATOM 787 C C . GLN A 1 101 ? -16.208 16.510 46.250 1.00 44.25 101 GLN A C 1
ATOM 789 O O . GLN A 1 101 ? -17.327 16.417 45.754 1.00 44.25 101 GLN A O 1
ATOM 794 N N . PHE A 1 102 ? -15.754 15.649 47.155 1.00 38.84 102 PHE A N 1
ATOM 795 C CA . PHE A 1 102 ? -16.569 14.618 47.786 1.00 38.84 102 PHE A CA 1
ATOM 796 C C . PHE A 1 102 ? -17.347 15.264 48.943 1.00 38.84 102 PHE A C 1
ATOM 798 O O . PHE A 1 102 ? -16.957 15.157 50.104 1.00 38.84 102 PHE A O 1
ATOM 805 N N . GLU A 1 103 ? -18.408 16.010 48.630 1.00 43.16 103 GLU A N 1
ATOM 806 C CA . GLU A 1 103 ? -19.371 16.434 49.649 1.00 43.16 103 GLU A CA 1
ATOM 807 C C . GLU A 1 103 ? -20.252 15.238 50.002 1.00 43.16 103 GLU A C 1
ATOM 809 O O . GLU A 1 103 ? -21.005 14.709 49.187 1.00 43.16 103 GLU A O 1
ATOM 814 N N . THR A 1 104 ? -20.046 14.756 51.223 1.00 46.41 104 THR A N 1
ATOM 815 C CA . THR A 1 104 ? -20.736 13.608 51.795 1.00 46.41 104 THR A CA 1
ATOM 816 C C . THR A 1 104 ? -21.852 14.171 52.655 1.00 46.41 104 THR A C 1
ATOM 818 O O . THR A 1 104 ? -21.585 14.516 53.801 1.00 46.41 104 THR A O 1
ATOM 821 N N . ASP A 1 105 ? -23.065 14.317 52.121 1.00 47.31 105 ASP A N 1
ATOM 822 C CA . ASP A 1 105 ? -24.228 14.419 53.000 1.00 47.31 105 ASP A CA 1
ATOM 823 C C . ASP A 1 105 ? -25.566 14.035 52.349 1.00 47.31 105 ASP A C 1
ATOM 825 O O . ASP A 1 105 ? -25.880 14.423 51.225 1.00 47.31 105 ASP A O 1
ATOM 829 N N . SER A 1 106 ? -26.343 13.326 53.170 1.00 43.94 106 SER A N 1
ATOM 830 C CA . SER A 1 106 ? -27.778 13.024 53.129 1.00 43.94 106 SER A CA 1
ATOM 831 C C . SER A 1 106 ? -28.346 11.909 52.231 1.00 43.94 106 SER A C 1
ATOM 833 O O . SER A 1 106 ? -28.351 11.954 51.002 1.00 43.94 106 SER A O 1
ATOM 835 N N . ASP A 1 107 ? -28.959 10.958 52.945 1.00 51.19 107 ASP A N 1
ATOM 836 C CA . ASP A 1 107 ? -29.851 9.875 52.534 1.00 51.19 107 ASP A CA 1
ATOM 837 C C . ASP A 1 107 ? -31.134 10.377 51.844 1.00 51.19 107 ASP A C 1
ATOM 839 O O . ASP A 1 107 ? -32.115 10.685 52.514 1.00 51.19 107 ASP A O 1
ATOM 843 N N . GLU A 1 108 ? -31.193 10.369 50.512 1.00 47.34 108 GLU A N 1
ATOM 844 C CA . GLU A 1 108 ? -32.472 10.271 49.791 1.00 47.34 108 GLU A CA 1
ATOM 845 C C . GLU A 1 108 ? -32.336 9.321 48.594 1.00 47.34 108 GLU A C 1
ATOM 847 O O . GLU A 1 108 ? -31.611 9.546 47.624 1.00 47.34 108 GLU A O 1
ATOM 852 N N . THR A 1 109 ? -33.035 8.194 48.690 1.00 48.72 109 THR A N 1
ATOM 853 C CA . THR A 1 109 ? -33.036 7.095 47.725 1.00 48.72 109 THR A CA 1
ATOM 854 C C . THR A 1 109 ? -33.947 7.414 46.537 1.00 48.72 109 THR A C 1
ATOM 856 O O . THR A 1 109 ? -35.082 6.953 46.458 1.00 48.72 109 THR A O 1
ATOM 859 N N . VAL A 1 110 ? -33.440 8.180 45.567 1.00 50.19 110 VAL A N 1
ATOM 860 C CA . VAL A 1 110 ? -34.042 8.272 44.224 1.00 50.19 110 VAL A CA 1
ATOM 861 C C . VAL A 1 110 ? -33.308 7.295 43.303 1.00 50.19 110 VAL A C 1
ATOM 863 O O . VAL A 1 110 ? -32.125 7.459 43.006 1.00 50.19 110 VAL A O 1
ATOM 866 N N . SER A 1 111 ? -34.010 6.250 42.864 1.00 51.41 111 SER A N 1
ATOM 867 C CA . SER A 1 111 ? -33.471 5.038 42.222 1.00 51.41 111 SER A CA 1
ATOM 868 C C . SER A 1 111 ? -32.940 5.204 40.788 1.00 51.41 111 SER A C 1
ATOM 870 O O . SER A 1 111 ? -32.820 4.217 40.072 1.00 51.41 111 SER A O 1
ATOM 872 N N . ASP A 1 112 ? -32.603 6.422 40.367 1.00 56.16 112 ASP A N 1
ATOM 873 C CA . ASP A 1 112 ? -31.985 6.696 39.060 1.00 56.16 112 ASP A CA 1
ATOM 874 C C . ASP A 1 112 ? -30.959 7.844 39.107 1.00 56.16 112 ASP A C 1
ATOM 876 O O . ASP A 1 112 ? -30.549 8.395 38.083 1.00 56.16 112 ASP A O 1
ATOM 880 N N . LEU A 1 113 ? -30.506 8.217 40.310 1.00 55.59 113 LEU A N 1
ATOM 881 C CA . LEU A 1 113 ? -29.427 9.184 40.466 1.00 55.59 113 LEU A CA 1
ATOM 882 C C . LEU A 1 113 ? -28.110 8.588 39.967 1.00 55.59 113 LEU A C 1
ATOM 884 O O . LEU A 1 113 ? -27.724 7.469 40.313 1.00 55.59 113 LEU A O 1
ATOM 888 N N . THR A 1 114 ? -27.417 9.365 39.137 1.00 56.41 114 THR A N 1
ATOM 889 C CA . THR A 1 114 ? -26.076 9.101 38.615 1.00 56.41 114 THR A CA 1
ATOM 890 C C . THR A 1 114 ? -25.113 8.796 39.762 1.00 56.41 114 THR A C 1
ATOM 892 O O . THR A 1 114 ? -24.497 9.692 40.331 1.00 56.41 114 THR A O 1
ATOM 895 N N . GLY A 1 115 ? -24.993 7.518 40.123 1.00 71.56 115 GLY A N 1
ATOM 896 C CA . GLY A 1 115 ? -24.119 7.101 41.208 1.00 71.56 115 GLY A CA 1
ATOM 897 C C . GLY A 1 115 ? -22.647 7.400 40.892 1.00 71.56 115 GLY A C 1
ATOM 898 O O . GLY A 1 115 ? -22.256 7.400 39.718 1.00 71.56 115 GLY A O 1
ATOM 899 N N . PRO A 1 116 ? -21.798 7.580 41.918 1.00 65.06 116 PRO A N 1
ATOM 900 C CA . PRO A 1 116 ? -20.373 7.873 41.748 1.00 65.06 116 PRO A CA 1
ATOM 901 C C . PRO A 1 116 ? -19.629 6.815 40.912 1.00 65.06 116 PRO A C 1
ATOM 903 O O . PRO A 1 116 ? -18.629 7.118 40.268 1.00 65.06 116 PRO A O 1
ATOM 906 N N . GLY A 1 117 ? -20.140 5.580 40.842 1.00 71.69 117 GLY A N 1
ATOM 907 C CA . GLY A 1 117 ? -19.614 4.549 39.942 1.00 71.69 117 GLY A CA 1
ATOM 908 C C . GLY A 1 117 ? -19.828 4.844 38.448 1.00 71.69 117 GLY A C 1
ATOM 909 O O . GLY A 1 117 ? -18.946 4.559 37.638 1.00 71.69 117 GLY A O 1
ATOM 910 N N . ARG A 1 118 ? -20.957 5.461 38.064 1.00 71.69 118 ARG A N 1
ATOM 911 C CA . ARG A 1 118 ? -21.272 5.798 36.660 1.00 71.69 118 ARG A CA 1
ATOM 912 C C . ARG A 1 118 ? -20.438 6.979 36.156 1.00 71.69 118 ARG A C 1
ATOM 914 O O . ARG A 1 118 ? -19.965 6.944 35.021 1.00 71.69 118 ARG A O 1
ATOM 921 N N . THR A 1 119 ? -20.202 7.998 36.985 1.00 76.44 119 THR A N 1
ATOM 922 C CA . THR A 1 119 ? -19.331 9.133 36.620 1.00 76.44 119 THR A CA 1
ATOM 923 C C . THR A 1 119 ? -17.884 8.693 36.414 1.00 76.44 119 THR A C 1
ATOM 925 O O . THR A 1 119 ? -17.270 9.063 35.410 1.00 76.44 119 THR A O 1
ATOM 928 N N . LEU A 1 120 ? -17.358 7.839 37.296 1.00 76.81 120 LEU A N 1
ATOM 929 C CA . LEU A 1 120 ? -15.995 7.308 37.188 1.00 76.81 120 LEU A CA 1
ATOM 930 C C . LEU A 1 120 ? -15.828 6.387 35.967 1.00 76.81 120 LEU A C 1
ATOM 932 O O . LEU A 1 120 ? -14.849 6.517 35.229 1.00 76.81 120 LEU A O 1
ATOM 936 N N . GLY A 1 121 ? -16.812 5.524 35.690 1.00 73.56 121 GLY A N 1
ATOM 937 C CA . GLY A 1 121 ? -16.826 4.678 34.490 1.00 73.56 121 GLY A CA 1
ATOM 938 C C . GLY A 1 121 ? -16.849 5.485 33.186 1.00 73.56 121 GLY A C 1
ATOM 939 O O . GLY A 1 121 ? -16.102 5.185 32.248 1.00 73.56 121 GLY A O 1
ATOM 940 N N . ASN A 1 122 ? -17.634 6.565 33.140 1.00 75.25 122 ASN A N 1
ATOM 941 C CA . ASN A 1 122 ? -17.690 7.464 31.985 1.00 75.25 122 ASN A CA 1
ATOM 942 C C . ASN A 1 122 ? -16.370 8.218 31.773 1.00 75.25 122 ASN A C 1
ATOM 944 O O . ASN A 1 122 ? -15.891 8.306 30.637 1.00 75.25 122 ASN A O 1
ATOM 948 N N . ALA A 1 123 ? -15.751 8.711 32.851 1.00 75.25 123 ALA A N 1
ATOM 949 C CA . ALA A 1 123 ? -14.451 9.376 32.793 1.00 75.25 123 ALA A CA 1
ATOM 950 C C . ALA A 1 123 ? -13.350 8.424 32.296 1.00 75.25 123 ALA A C 1
ATOM 952 O O . ALA A 1 123 ? -12.586 8.781 31.394 1.00 75.25 123 ALA A O 1
ATOM 953 N N . LEU A 1 124 ? -13.313 7.188 32.807 1.00 79.94 124 LEU A N 1
ATOM 954 C CA . LEU A 1 124 ? -12.343 6.178 32.382 1.00 79.94 124 LEU A CA 1
ATOM 955 C C . LEU A 1 124 ? -12.548 5.778 30.913 1.00 79.94 124 LEU A C 1
ATOM 957 O O . LEU A 1 124 ? -11.586 5.698 30.151 1.00 79.94 124 LEU A O 1
ATOM 961 N N . SER A 1 125 ? -13.799 5.620 30.480 1.00 72.81 125 SER A N 1
ATOM 962 C CA . SER A 1 125 ? -14.142 5.322 29.082 1.00 72.81 125 SER A CA 1
ATOM 963 C C . SER A 1 125 ? -13.766 6.463 28.131 1.00 72.81 125 SER A C 1
ATOM 965 O O . SER A 1 125 ? -13.349 6.240 26.991 1.00 72.81 125 SER A O 1
ATOM 967 N N . PHE A 1 126 ? -13.908 7.715 28.571 1.00 77.75 126 PHE A N 1
ATOM 968 C CA . PHE A 1 126 ? -13.472 8.880 27.804 1.00 77.75 126 PHE A CA 1
ATOM 969 C C . PHE A 1 126 ? -11.943 8.954 27.703 1.00 77.75 126 PHE A C 1
ATOM 971 O O . PHE A 1 126 ? -11.410 9.137 26.603 1.00 77.75 126 PHE A O 1
ATOM 978 N N . ALA A 1 127 ? -11.240 8.737 28.818 1.00 80.31 127 ALA A N 1
ATOM 979 C CA . ALA A 1 127 ? -9.783 8.674 28.854 1.00 80.31 127 ALA A CA 1
ATOM 980 C C . ALA A 1 127 ? -9.244 7.540 27.966 1.00 80.31 127 ALA A C 1
ATOM 982 O O . ALA A 1 127 ? -8.344 7.778 27.160 1.00 80.31 127 ALA A O 1
ATOM 983 N N . GLY A 1 128 ? -9.849 6.349 28.021 1.00 79.38 128 GLY A N 1
ATOM 984 C CA . GLY A 1 128 ? -9.500 5.210 27.168 1.00 79.38 128 GLY A CA 1
ATOM 985 C C . GLY A 1 128 ? -9.660 5.519 25.678 1.00 79.38 128 GLY A C 1
ATOM 986 O O . GLY A 1 128 ? -8.741 5.284 24.894 1.00 79.38 128 GLY A O 1
ATOM 987 N N . ARG A 1 129 ? -10.773 6.149 25.279 1.00 78.38 129 ARG A N 1
ATOM 988 C CA . ARG A 1 129 ? -10.996 6.574 23.883 1.00 78.38 129 ARG A CA 1
ATOM 989 C C . ARG A 1 129 ? -10.001 7.642 23.422 1.00 78.38 129 ARG A C 1
ATOM 991 O O . ARG A 1 129 ? -9.540 7.589 22.280 1.00 78.38 129 ARG A O 1
ATOM 998 N N . LYS A 1 130 ? -9.640 8.604 24.281 1.00 78.12 130 LYS A N 1
ATOM 999 C CA . LYS A 1 130 ? -8.592 9.596 23.973 1.00 78.12 130 LYS A CA 1
ATOM 1000 C C . LYS A 1 130 ? -7.217 8.939 23.837 1.00 78.12 130 LYS A C 1
ATOM 1002 O O . LYS A 1 130 ? -6.523 9.207 22.858 1.00 78.12 130 LYS A O 1
ATOM 1007 N N . LEU A 1 131 ? -6.856 8.042 24.754 1.00 77.56 131 LEU A N 1
ATOM 1008 C CA . LEU A 1 131 ? -5.593 7.307 24.707 1.00 77.56 131 LEU A CA 1
ATOM 1009 C C . LEU A 1 131 ? -5.502 6.449 23.440 1.00 77.56 131 LEU A C 1
ATOM 1011 O O . LEU A 1 131 ? -4.483 6.469 22.760 1.00 77.56 131 LEU A O 1
ATOM 1015 N N . GLN A 1 132 ? -6.587 5.772 23.059 1.00 71.19 132 GLN A N 1
ATOM 1016 C CA . GLN A 1 132 ? -6.649 4.989 21.827 1.00 71.19 132 GLN A CA 1
ATOM 1017 C C . GLN A 1 132 ? -6.466 5.859 20.573 1.00 71.19 132 GLN A C 1
ATOM 1019 O O . GLN A 1 132 ? -5.806 5.430 19.629 1.00 71.19 132 GLN A O 1
ATOM 1024 N N . LYS A 1 133 ? -7.001 7.090 20.551 1.00 74.06 133 LYS A N 1
ATOM 1025 C CA . LYS A 1 133 ? -6.764 8.047 19.454 1.00 74.06 133 LYS A CA 1
ATOM 1026 C C . LYS A 1 133 ? -5.304 8.497 19.395 1.00 74.06 133 LYS A C 1
ATOM 1028 O O . LYS A 1 133 ? -4.737 8.551 18.307 1.00 74.06 133 LYS A O 1
ATOM 1033 N N . ILE A 1 134 ? -4.697 8.781 20.546 1.00 73.25 134 ILE A N 1
ATOM 1034 C CA . ILE A 1 134 ? -3.281 9.161 20.648 1.00 73.25 134 ILE A CA 1
ATOM 1035 C C . ILE A 1 134 ? -2.379 8.014 20.179 1.00 73.25 134 ILE A C 1
ATOM 1037 O O . ILE A 1 134 ? -1.496 8.233 19.352 1.00 73.25 134 ILE A O 1
ATOM 1041 N N . LEU A 1 135 ? -2.632 6.793 20.658 1.00 74.62 135 LEU A N 1
ATOM 1042 C CA . LEU A 1 135 ? -1.886 5.596 20.271 1.00 74.62 135 LEU A CA 1
ATOM 1043 C C . LEU A 1 135 ? -2.103 5.235 18.797 1.00 74.62 135 LEU A C 1
ATOM 1045 O O . LEU A 1 135 ? -1.171 4.798 18.133 1.00 74.62 135 LEU A O 1
ATOM 1049 N N . GLY A 1 136 ? -3.302 5.465 18.256 1.00 71.06 136 GLY A N 1
ATOM 1050 C CA . GLY A 1 136 ? -3.572 5.302 16.826 1.00 71.06 136 GLY A CA 1
ATOM 1051 C C . GLY A 1 136 ? -2.736 6.258 15.973 1.00 71.06 136 GLY A C 1
ATOM 1052 O O . GLY A 1 136 ? -2.043 5.821 15.058 1.00 71.06 136 GLY A O 1
ATOM 1053 N N . LYS A 1 137 ? -2.722 7.551 16.327 1.00 70.19 137 LYS A N 1
ATOM 1054 C CA . LYS A 1 137 ? -1.889 8.558 15.648 1.00 70.19 137 LYS A CA 1
ATOM 1055 C C . LYS A 1 137 ? -0.391 8.293 15.822 1.00 70.19 137 LYS A C 1
ATOM 1057 O O . LYS A 1 137 ? 0.387 8.590 14.918 1.00 70.19 137 LYS A O 1
ATOM 1062 N N . SER A 1 138 ? 0.043 7.767 16.971 1.00 70.06 138 SER A N 1
ATOM 1063 C CA . SER A 1 138 ? 1.457 7.449 17.187 1.00 70.06 138 SER A CA 1
ATOM 1064 C C . SER A 1 138 ? 1.881 6.212 16.396 1.00 70.06 138 SER A C 1
ATOM 1066 O O . SER A 1 138 ? 2.926 6.256 15.756 1.00 70.06 138 SER A O 1
ATOM 1068 N N . ALA A 1 139 ? 1.059 5.161 16.337 1.00 72.75 139 ALA A N 1
ATOM 1069 C CA . ALA A 1 139 ? 1.325 3.962 15.536 1.00 72.75 139 ALA A CA 1
ATOM 1070 C C . ALA A 1 139 ? 1.520 4.280 14.041 1.00 72.75 139 ALA A C 1
ATOM 1072 O O . ALA A 1 139 ? 2.381 3.688 13.387 1.00 72.75 139 ALA A O 1
ATOM 1073 N N . GLU A 1 140 ? 0.788 5.264 13.508 1.00 70.88 140 GLU A N 1
ATOM 1074 C CA . GLU A 1 140 ? 1.010 5.763 12.145 1.00 70.88 140 GLU A CA 1
ATOM 1075 C C . GLU A 1 140 ? 2.383 6.429 11.982 1.00 70.88 140 GLU A C 1
ATOM 1077 O O . GLU A 1 140 ? 3.068 6.171 10.991 1.00 70.88 140 GLU A O 1
ATOM 1082 N N . ARG A 1 141 ? 2.835 7.213 12.973 1.00 75.25 141 ARG A N 1
ATOM 1083 C CA . ARG A 1 141 ? 4.189 7.805 12.988 1.00 75.25 141 ARG A CA 1
ATOM 1084 C C . ARG A 1 141 ? 5.292 6.757 13.094 1.00 75.25 141 ARG A C 1
ATOM 1086 O O . ARG A 1 141 ? 6.387 6.980 12.597 1.00 75.25 141 ARG A O 1
ATOM 1093 N N . PHE A 1 142 ? 5.000 5.605 13.692 1.00 72.81 142 PHE A N 1
ATOM 1094 C CA . PHE A 1 142 ? 5.936 4.482 13.768 1.00 72.81 142 PHE A CA 1
ATOM 1095 C C . PHE A 1 142 ? 6.040 3.673 12.470 1.00 72.81 142 PHE A C 1
ATOM 1097 O O . PHE A 1 142 ? 6.704 2.640 12.433 1.00 72.81 142 PHE A O 1
ATOM 1104 N N . GLY A 1 143 ? 5.412 4.128 11.385 1.00 78.75 143 GLY A N 1
ATOM 1105 C CA . GLY A 1 143 ? 5.543 3.479 10.088 1.00 78.75 143 GLY A CA 1
ATOM 1106 C C . GLY A 1 143 ? 4.575 2.320 9.868 1.00 78.75 143 GLY A C 1
ATOM 1107 O O . GLY A 1 143 ? 4.604 1.716 8.801 1.00 78.75 143 GLY A O 1
ATOM 1108 N N . VAL A 1 144 ? 3.715 1.999 10.837 1.00 84.88 144 VAL A N 1
ATOM 1109 C CA . VAL A 1 144 ? 2.866 0.793 10.794 1.00 84.88 144 VAL A CA 1
ATOM 1110 C C . VAL A 1 144 ? 1.540 1.046 10.058 1.00 84.88 144 VAL A C 1
ATOM 1112 O O . VAL A 1 144 ? 0.848 0.109 9.672 1.00 84.88 144 VAL A O 1
ATOM 1115 N N . GLY A 1 145 ? 1.194 2.311 9.800 1.00 91.56 145 GLY A N 1
ATOM 1116 C CA . GLY A 1 145 ? -0.008 2.691 9.055 1.00 91.56 145 GLY A CA 1
ATOM 1117 C C . GLY A 1 145 ? 0.134 2.574 7.528 1.00 91.56 145 GLY A C 1
ATOM 1118 O O . GLY A 1 145 ? 1.244 2.671 7.000 1.00 91.56 145 GLY A O 1
ATOM 1119 N N . PRO A 1 146 ? -0.985 2.451 6.788 1.00 94.31 146 PRO A N 1
ATOM 1120 C CA . PRO A 1 146 ? -0.979 2.327 5.328 1.00 94.31 146 PRO A CA 1
ATOM 1121 C C . PRO A 1 146 ? -0.332 3.542 4.654 1.00 94.31 146 PRO A C 1
ATOM 1123 O O . PRO A 1 146 ? 0.457 3.370 3.731 1.00 94.31 146 PRO A O 1
ATOM 1126 N N . ASN A 1 147 ? -0.577 4.756 5.161 1.00 94.06 147 ASN A N 1
ATOM 1127 C CA . ASN A 1 147 ? 0.036 5.972 4.622 1.00 94.06 147 ASN A CA 1
ATOM 1128 C C . ASN A 1 147 ? 1.555 5.956 4.796 1.00 94.06 147 ASN A C 1
ATOM 1130 O O . ASN A 1 147 ? 2.272 6.359 3.895 1.00 94.06 147 ASN A O 1
ATOM 1134 N N . ALA A 1 148 ? 2.062 5.450 5.922 1.00 93.00 148 ALA A N 1
ATOM 1135 C CA . ALA A 1 148 ? 3.498 5.396 6.167 1.00 93.00 148 ALA A CA 1
ATOM 1136 C C . ALA A 1 148 ? 4.190 4.260 5.394 1.00 93.00 148 ALA A C 1
ATOM 1138 O O . ALA A 1 148 ? 5.362 4.367 5.038 1.00 93.00 148 ALA A O 1
ATOM 1139 N N . VAL A 1 149 ? 3.484 3.161 5.109 1.00 94.88 149 VAL A N 1
ATOM 1140 C CA . VAL A 1 149 ? 3.952 2.154 4.142 1.00 94.88 149 VAL A CA 1
ATOM 1141 C C . VAL A 1 149 ? 4.037 2.777 2.748 1.00 94.88 149 VAL A C 1
ATOM 1143 O O . VAL A 1 149 ? 5.050 2.623 2.070 1.00 94.88 149 VAL A O 1
ATOM 1146 N N . MET A 1 150 ? 3.007 3.518 2.343 1.00 96.06 150 MET A N 1
ATOM 1147 C CA . MET A 1 150 ? 2.956 4.149 1.031 1.00 96.06 150 MET A CA 1
ATOM 1148 C C . MET A 1 150 ? 3.993 5.266 0.859 1.00 96.06 150 MET A C 1
ATOM 1150 O O . MET A 1 150 ? 4.623 5.350 -0.190 1.00 96.06 150 MET A O 1
ATOM 1154 N N . ASP A 1 151 ? 4.214 6.088 1.883 1.00 93.88 151 ASP A N 1
ATOM 1155 C CA . ASP A 1 151 ? 5.246 7.134 1.892 1.00 93.88 151 ASP A CA 1
ATOM 1156 C C . ASP A 1 151 ? 6.637 6.523 1.675 1.00 93.88 151 ASP A C 1
ATOM 1158 O O . ASP A 1 151 ? 7.395 6.984 0.830 1.00 93.88 151 ASP A O 1
ATOM 1162 N N . ARG A 1 152 ? 6.920 5.377 2.312 1.00 93.12 152 ARG A N 1
ATOM 1163 C CA . ARG A 1 152 ? 8.163 4.621 2.083 1.00 93.12 152 ARG A CA 1
ATOM 1164 C C . ARG A 1 152 ? 8.277 4.070 0.663 1.00 93.12 152 ARG A C 1
ATOM 1166 O O . ARG A 1 152 ? 9.364 4.098 0.096 1.00 93.12 152 ARG A O 1
ATOM 1173 N N . ILE A 1 153 ? 7.183 3.574 0.081 1.00 95.38 153 ILE A N 1
ATOM 1174 C CA . ILE A 1 153 ? 7.161 3.144 -1.328 1.00 95.38 153 ILE A CA 1
ATOM 1175 C C . ILE A 1 153 ? 7.488 4.332 -2.241 1.00 95.38 153 ILE A C 1
ATOM 1177 O O . ILE A 1 153 ? 8.323 4.210 -3.135 1.00 95.38 153 ILE A O 1
ATOM 1181 N N . VAL A 1 154 ? 6.868 5.484 -1.987 1.00 94.25 154 VAL A N 1
ATOM 1182 C CA . VAL A 1 154 ? 7.113 6.730 -2.718 1.00 94.25 154 VAL A CA 1
ATOM 1183 C C . VAL A 1 154 ? 8.570 7.175 -2.591 1.00 94.25 154 VAL A C 1
ATOM 1185 O O . VAL A 1 154 ? 9.175 7.491 -3.610 1.00 94.25 154 VAL A O 1
ATOM 1188 N N . ASP A 1 155 ? 9.161 7.127 -1.398 1.00 92.38 155 ASP A N 1
ATOM 1189 C CA . ASP A 1 155 ? 10.569 7.483 -1.173 1.00 92.38 155 ASP A CA 1
ATOM 1190 C C . ASP A 1 155 ? 11.548 6.559 -1.922 1.00 92.38 155 ASP A C 1
ATOM 1192 O O . ASP A 1 155 ? 12.604 7.005 -2.381 1.00 92.38 155 ASP A O 1
ATOM 1196 N N . VAL A 1 156 ? 11.217 5.269 -2.066 1.00 92.75 156 VAL A N 1
ATOM 1197 C CA . VAL A 1 156 ? 12.014 4.321 -2.868 1.00 92.75 156 VAL A CA 1
ATOM 1198 C C . VAL A 1 156 ? 11.975 4.706 -4.349 1.00 92.75 156 VAL A C 1
ATOM 1200 O O . VAL A 1 156 ? 13.025 4.772 -4.992 1.00 92.75 156 VAL A O 1
ATOM 1203 N N . VAL A 1 157 ? 10.785 5.009 -4.878 1.00 92.81 157 VAL A N 1
ATOM 1204 C CA . VAL A 1 157 ? 10.599 5.436 -6.277 1.00 92.81 157 VAL A CA 1
ATOM 1205 C C . VAL A 1 157 ? 11.299 6.773 -6.542 1.00 92.81 157 VAL A C 1
ATOM 1207 O O . VAL A 1 157 ? 12.025 6.917 -7.531 1.00 92.81 157 VAL A O 1
ATOM 1210 N N . ASP A 1 158 ? 11.141 7.732 -5.633 1.00 90.69 158 ASP A N 1
ATOM 1211 C CA . ASP A 1 158 ? 11.760 9.056 -5.716 1.00 90.69 158 ASP A CA 1
ATOM 1212 C C . ASP A 1 158 ? 13.288 8.946 -5.702 1.00 90.69 158 ASP A C 1
ATOM 1214 O O . ASP A 1 158 ? 14.002 9.482 -6.552 1.00 90.69 158 ASP A O 1
ATOM 1218 N N . GLY A 1 159 ? 13.807 8.133 -4.786 1.00 89.06 159 GLY A N 1
ATOM 1219 C CA . GLY A 1 159 ? 15.229 7.901 -4.631 1.00 89.06 159 GLY A CA 1
ATOM 1220 C C . GLY A 1 159 ? 15.935 7.416 -5.899 1.00 89.06 159 GLY A C 1
ATOM 1221 O O . GLY A 1 159 ? 17.030 7.890 -6.216 1.00 89.06 159 GLY A O 1
ATOM 1222 N N . LEU A 1 160 ? 15.308 6.494 -6.628 1.00 87.88 160 LEU A N 1
ATOM 1223 C CA . LEU A 1 160 ? 15.835 5.966 -7.889 1.00 87.88 160 LEU A CA 1
ATOM 1224 C C . LEU A 1 160 ? 15.695 6.969 -9.040 1.00 87.88 160 LEU A C 1
ATOM 1226 O O . LEU A 1 160 ? 16.518 6.986 -9.958 1.00 87.88 160 LEU A O 1
ATOM 1230 N N . THR A 1 161 ? 14.697 7.848 -8.965 1.00 85.12 161 THR A N 1
ATOM 1231 C CA . THR A 1 161 ? 14.520 8.956 -9.909 1.00 85.12 161 THR A CA 1
ATOM 1232 C C . THR A 1 161 ? 15.644 9.985 -9.746 1.00 85.12 161 THR A C 1
ATOM 1234 O O . THR A 1 161 ? 16.287 10.371 -10.728 1.00 85.12 161 THR A O 1
ATOM 1237 N N . PHE A 1 162 ? 15.987 10.343 -8.505 1.00 83.56 162 PHE A N 1
ATOM 1238 C CA . PHE A 1 162 ? 17.085 11.269 -8.195 1.00 83.56 162 PHE A CA 1
ATOM 1239 C C . PHE A 1 162 ? 18.472 10.755 -8.605 1.00 83.56 162 PHE A C 1
ATOM 1241 O O . PHE A 1 162 ? 19.336 11.546 -8.996 1.00 83.56 162 PHE A O 1
ATOM 1248 N N . GLU A 1 163 ? 18.711 9.443 -8.571 1.00 82.75 163 GLU A N 1
ATOM 1249 C CA . GLU A 1 163 ? 19.991 8.863 -9.000 1.00 82.75 163 GLU A CA 1
ATOM 1250 C C . GLU A 1 163 ? 20.299 9.087 -10.486 1.00 82.75 163 GLU A C 1
ATOM 1252 O O . GLU A 1 163 ? 21.466 9.020 -10.892 1.00 82.75 163 GLU A O 1
ATOM 1257 N N . ARG A 1 164 ? 19.293 9.425 -11.296 1.00 76.50 164 ARG A N 1
ATOM 1258 C CA . ARG A 1 164 ? 19.457 9.701 -12.729 1.00 76.50 164 ARG A CA 1
ATOM 1259 C C . ARG A 1 164 ? 19.766 11.158 -13.046 1.00 76.50 164 ARG A C 1
ATOM 1261 O O . ARG A 1 164 ? 20.198 11.448 -14.161 1.00 76.50 164 ARG A O 1
ATOM 1268 N N . LEU A 1 165 ? 19.591 12.070 -12.091 1.00 80.50 165 LEU A N 1
ATOM 1269 C CA . LEU A 1 165 ? 19.873 13.481 -12.325 1.00 80.50 165 LEU A CA 1
ATOM 1270 C C . LEU A 1 165 ? 21.391 13.742 -12.416 1.00 80.50 165 LEU A C 1
ATOM 1272 O O . LEU A 1 165 ? 22.183 13.083 -11.731 1.00 80.50 165 LEU A O 1
ATOM 1276 N N . PRO A 1 166 ? 21.831 14.702 -13.252 1.00 78.44 166 PRO A N 1
ATOM 1277 C CA . PRO A 1 166 ? 23.237 15.068 -13.372 1.00 78.44 166 PRO A CA 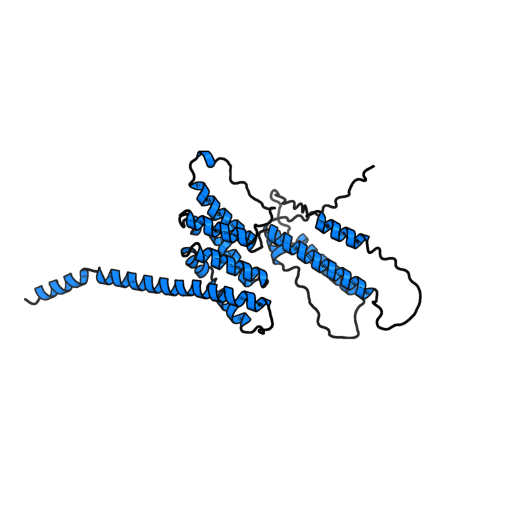1
ATOM 1278 C C . PRO A 1 166 ? 23.870 15.441 -12.020 1.00 78.44 166 PRO A C 1
ATOM 1280 O O . PRO A 1 166 ? 23.238 16.014 -11.131 1.00 78.44 166 PRO A O 1
ATOM 1283 N N . LEU A 1 167 ? 25.173 15.173 -11.900 1.00 74.81 167 LEU A N 1
ATOM 1284 C CA . LEU A 1 167 ? 25.974 15.268 -10.675 1.00 74.81 167 LEU A CA 1
ATOM 1285 C C . LEU A 1 167 ? 25.977 16.598 -9.882 1.00 74.81 167 LEU A C 1
ATOM 1287 O O . LEU A 1 167 ? 26.298 16.492 -8.695 1.00 74.81 167 LEU A O 1
ATOM 1291 N N . PRO A 1 168 ? 25.625 17.809 -10.381 1.00 73.88 168 PRO A N 1
ATOM 1292 C CA . PRO A 1 168 ? 25.548 18.964 -9.480 1.00 73.88 168 PRO A CA 1
ATOM 1293 C C . PRO A 1 168 ? 24.490 18.815 -8.372 1.00 73.88 168 PRO A C 1
ATOM 1295 O O . PRO A 1 168 ? 24.668 19.396 -7.305 1.00 73.88 168 PRO A O 1
ATOM 1298 N N . PHE A 1 169 ? 23.443 18.000 -8.563 1.00 65.19 169 PHE A N 1
ATOM 1299 C CA . PHE A 1 169 ? 22.343 17.870 -7.592 1.00 65.19 169 PHE A CA 1
ATOM 1300 C C . PHE A 1 169 ? 22.478 16.688 -6.619 1.00 65.19 169 PHE A C 1
ATOM 1302 O O . PHE A 1 169 ? 21.803 16.656 -5.594 1.00 65.19 169 PHE A O 1
ATOM 1309 N N . LYS A 1 170 ? 23.391 15.739 -6.872 1.00 63.69 170 LYS A N 1
ATOM 1310 C CA . LYS A 1 170 ? 23.533 14.507 -6.065 1.00 63.69 170 LYS A CA 1
ATOM 1311 C C . LYS A 1 170 ? 24.112 14.718 -4.658 1.00 63.69 170 LYS A C 1
ATOM 1313 O O . LYS A 1 170 ? 24.090 13.794 -3.852 1.00 63.69 170 LYS A O 1
ATOM 1318 N N . ARG A 1 171 ? 24.672 15.897 -4.355 1.00 56.81 171 ARG A N 1
ATOM 1319 C CA . ARG A 1 171 ? 25.409 16.150 -3.097 1.00 56.81 171 ARG A CA 1
ATOM 1320 C C . ARG A 1 171 ? 24.565 16.682 -1.942 1.00 56.81 171 ARG A C 1
ATOM 1322 O O . ARG A 1 171 ? 25.058 16.712 -0.817 1.00 56.81 171 ARG A O 1
ATOM 1329 N N . LEU A 1 172 ? 23.310 17.053 -2.178 1.00 61.66 172 LEU A N 1
ATOM 1330 C CA . LEU A 1 172 ? 22.356 17.215 -1.085 1.00 61.66 172 LEU A CA 1
ATOM 1331 C C . LEU A 1 172 ? 21.888 15.809 -0.726 1.00 61.66 172 LEU A C 1
ATOM 1333 O O . LEU A 1 172 ? 20.911 15.321 -1.285 1.00 61.66 172 LEU A O 1
ATOM 1337 N N . GLY A 1 173 ? 22.678 15.123 0.110 1.00 60.38 173 GLY A N 1
ATOM 1338 C CA . GLY A 1 173 ? 22.393 13.758 0.548 1.00 60.38 173 GLY A CA 1
ATOM 1339 C C . GLY A 1 173 ? 20.921 13.624 0.907 1.00 60.38 173 GLY A C 1
ATOM 1340 O O . GLY A 1 173 ? 20.373 14.560 1.496 1.00 60.38 173 GLY A O 1
ATOM 1341 N N . ARG A 1 174 ? 20.291 12.503 0.504 1.00 61.72 174 ARG A N 1
ATOM 1342 C CA . ARG A 1 174 ? 18.875 12.238 0.787 1.00 61.72 174 ARG A CA 1
ATOM 1343 C C . ARG A 1 174 ? 18.650 12.633 2.240 1.00 61.72 174 ARG A C 1
ATOM 1345 O O . ARG A 1 174 ? 19.274 12.003 3.101 1.00 61.72 174 ARG A O 1
ATOM 1352 N N . PRO A 1 175 ? 17.866 13.690 2.528 1.00 59.19 175 PRO A N 1
ATOM 1353 C CA . PRO A 1 175 ? 17.519 13.965 3.903 1.00 59.19 175 PRO A CA 1
ATOM 1354 C C . PRO A 1 175 ? 16.949 12.647 4.397 1.00 59.19 175 PRO A C 1
ATOM 1356 O O . PRO A 1 175 ? 16.048 12.105 3.757 1.00 59.19 175 PRO A O 1
ATOM 1359 N N . THR A 1 176 ? 17.560 12.069 5.431 1.00 60.19 176 THR A N 1
ATOM 1360 C CA . THR A 1 176 ? 17.048 10.897 6.135 1.00 60.19 176 THR A CA 1
ATOM 1361 C C . THR A 1 176 ? 15.747 11.348 6.765 1.00 60.19 176 THR A C 1
ATOM 1363 O O . THR A 1 176 ? 15.660 11.744 7.927 1.00 60.19 176 THR A O 1
ATOM 1366 N N . ARG A 1 177 ? 14.738 11.428 5.906 1.00 58.53 177 ARG A N 1
ATOM 1367 C CA . ARG A 1 177 ? 13.417 11.903 6.192 1.00 58.53 177 ARG A CA 1
ATOM 1368 C C . ARG A 1 177 ? 12.827 10.840 7.104 1.00 58.53 177 ARG A C 1
ATOM 1370 O O . ARG A 1 177 ? 12.376 9.788 6.693 1.00 58.53 177 ARG A O 1
ATOM 1377 N N . HIS A 1 178 ? 12.895 11.172 8.387 1.00 58.09 178 HIS A N 1
ATOM 1378 C CA . HIS A 1 178 ? 11.724 11.138 9.235 1.00 58.09 178 HIS A CA 1
ATOM 1379 C C . HIS A 1 178 ? 11.309 9.779 9.802 1.00 58.09 178 HIS A C 1
ATOM 1381 O O . HIS A 1 178 ? 10.246 9.254 9.512 1.00 58.09 178 HIS A O 1
ATOM 1387 N N . VAL A 1 179 ? 12.042 9.341 10.827 1.00 61.06 179 VAL A N 1
ATOM 1388 C CA . VAL A 1 179 ? 11.478 8.461 11.873 1.00 61.06 179 VAL A CA 1
ATOM 1389 C C . VAL A 1 179 ? 10.406 9.198 12.716 1.00 61.06 179 VAL A C 1
ATOM 1391 O O . VAL A 1 179 ? 9.753 8.598 13.557 1.00 61.06 179 VAL A O 1
ATOM 1394 N N . LEU A 1 180 ? 10.199 10.509 12.502 1.00 71.44 180 LEU A N 1
ATOM 1395 C CA . LEU A 1 180 ? 9.345 11.363 13.344 1.00 71.44 180 LEU A CA 1
ATOM 1396 C C . LEU A 1 180 ? 8.368 12.283 12.591 1.00 71.44 180 LEU A C 1
ATOM 1398 O O . LEU A 1 180 ? 7.604 12.997 13.242 1.00 71.44 180 LEU A O 1
ATOM 1402 N N . GLN A 1 181 ? 8.374 12.323 11.254 1.00 80.19 181 GLN A N 1
ATOM 1403 C CA . GLN A 1 181 ? 7.399 13.147 10.528 1.00 80.19 181 GLN A CA 1
ATOM 1404 C C . GLN A 1 181 ? 6.093 12.377 10.410 1.00 80.19 181 GLN A C 1
ATOM 1406 O O . GLN A 1 181 ? 6.077 11.161 10.242 1.00 80.19 181 GLN A O 1
ATOM 1411 N N . SER A 1 182 ? 4.987 13.106 10.537 1.00 81.62 182 SER A N 1
ATOM 1412 C CA . SER A 1 182 ? 3.684 12.546 10.214 1.00 81.62 182 SER A CA 1
ATOM 1413 C C . SER A 1 182 ? 3.705 12.076 8.759 1.00 81.62 182 SER A C 1
ATOM 1415 O O . SER A 1 182 ? 4.152 12.856 7.911 1.00 81.62 182 SER A O 1
ATOM 1417 N N . PRO A 1 183 ? 3.217 10.860 8.460 1.00 84.19 183 PRO A N 1
ATOM 1418 C CA . PRO A 1 183 ? 3.075 10.429 7.082 1.00 84.19 183 PRO A CA 1
ATOM 1419 C C . PRO A 1 183 ? 2.214 11.435 6.318 1.00 84.19 183 PRO A C 1
ATOM 1421 O O . PRO A 1 183 ? 1.313 12.070 6.884 1.00 84.19 183 PRO A O 1
ATOM 1424 N N . GLN A 1 184 ? 2.524 11.588 5.036 1.00 88.88 184 GLN A N 1
ATOM 1425 C CA . GLN A 1 184 ? 1.772 12.455 4.139 1.00 88.88 184 GLN A CA 1
ATOM 1426 C C . GLN A 1 184 ? 0.290 12.027 4.090 1.00 88.88 184 GLN A C 1
ATOM 1428 O O . GLN A 1 184 ? -0.030 10.847 4.292 1.00 88.88 184 GLN A O 1
ATOM 1433 N N . PRO A 1 185 ? -0.638 12.968 3.840 1.00 91.69 185 PRO A N 1
ATOM 1434 C CA . PRO A 1 185 ? -2.045 12.629 3.678 1.00 91.69 185 PRO A CA 1
ATOM 1435 C C . PRO A 1 185 ? -2.247 11.747 2.441 1.00 91.69 185 PRO A C 1
ATOM 1437 O O . PRO A 1 185 ? -1.423 11.720 1.520 1.00 91.69 185 PRO A O 1
ATOM 1440 N N . PHE A 1 186 ? -3.354 11.005 2.443 1.00 91.00 186 PHE A N 1
ATOM 1441 C CA . PHE A 1 186 ? -3.641 9.976 1.451 1.00 91.00 186 PHE A CA 1
ATOM 1442 C C . PHE A 1 186 ? -3.578 10.526 0.022 1.00 91.00 186 PHE A C 1
ATOM 1444 O O . PHE A 1 186 ? -2.878 9.973 -0.823 1.00 91.00 186 PHE A O 1
ATOM 1451 N N . GLU A 1 187 ? -4.229 11.657 -0.221 1.00 93.06 187 GLU A N 1
ATOM 1452 C CA . GLU A 1 187 ? -4.365 12.291 -1.531 1.00 93.06 187 GLU A CA 1
ATOM 1453 C C . GLU A 1 187 ? -3.005 12.692 -2.111 1.00 93.06 187 GLU A C 1
ATOM 1455 O O . GLU A 1 187 ? -2.718 12.409 -3.273 1.00 93.06 187 GLU A O 1
ATOM 1460 N N . THR A 1 188 ? -2.133 13.272 -1.282 1.00 94.94 188 THR A N 1
ATOM 1461 C CA . THR A 1 188 ? -0.779 13.672 -1.687 1.00 94.94 188 THR A CA 1
ATOM 1462 C C . THR A 1 188 ? 0.066 12.464 -2.079 1.00 94.94 188 THR A C 1
ATOM 1464 O O . THR A 1 188 ? 0.825 12.527 -3.045 1.00 94.94 188 THR A O 1
ATOM 1467 N N . LEU A 1 189 ? -0.065 11.347 -1.357 1.00 95.06 189 LEU A N 1
ATOM 1468 C CA . LEU A 1 189 ? 0.653 10.113 -1.682 1.00 95.06 189 LEU A CA 1
ATOM 1469 C C . LEU A 1 189 ? 0.193 9.531 -3.016 1.00 95.06 189 LEU A C 1
ATOM 1471 O O . LEU A 1 189 ? 1.028 9.155 -3.834 1.00 95.06 189 LEU A O 1
ATOM 1475 N N . ILE A 1 190 ? -1.119 9.502 -3.260 1.00 93.31 190 ILE A N 1
ATOM 1476 C CA . ILE A 1 190 ? -1.675 9.053 -4.540 1.00 93.31 190 ILE A CA 1
ATOM 1477 C C . ILE A 1 190 ? -1.191 9.945 -5.685 1.00 93.31 190 ILE A C 1
ATOM 1479 O O . ILE A 1 190 ? -0.757 9.431 -6.713 1.00 93.31 190 ILE A O 1
ATOM 1483 N N . GLN A 1 191 ? -1.221 11.266 -5.505 1.00 94.50 191 GLN A N 1
ATOM 1484 C CA . GLN A 1 191 ? -0.781 12.211 -6.527 1.00 94.50 191 GLN A CA 1
ATOM 1485 C C . GLN A 1 191 ? 0.684 11.979 -6.921 1.00 94.50 191 GLN A C 1
ATOM 1487 O O . GLN A 1 191 ? 0.968 11.800 -8.105 1.00 94.50 191 GLN A O 1
ATOM 1492 N N . LYS A 1 192 ? 1.590 11.881 -5.940 1.00 93.50 192 LYS A N 1
ATOM 1493 C CA . LYS A 1 192 ? 3.019 11.629 -6.193 1.00 93.50 192 LYS A CA 1
ATOM 1494 C C . LYS A 1 192 ? 3.252 10.362 -7.015 1.00 93.50 192 LYS A C 1
ATOM 1496 O O . LYS A 1 192 ? 4.067 10.347 -7.928 1.00 93.50 192 LYS A O 1
ATOM 1501 N N . VAL A 1 193 ? 2.512 9.294 -6.723 1.00 93.75 193 VAL A N 1
ATOM 1502 C CA . VAL A 1 193 ? 2.634 8.010 -7.435 1.00 93.75 193 VAL A CA 1
ATOM 1503 C C . VAL A 1 193 ? 2.327 8.158 -8.923 1.00 93.75 193 VAL A C 1
ATOM 1505 O O . VAL A 1 193 ? 3.003 7.543 -9.747 1.00 93.75 193 VAL A O 1
ATOM 1508 N N . PHE A 1 194 ? 1.338 8.981 -9.274 1.00 92.31 194 PHE A N 1
ATOM 1509 C CA . PHE A 1 194 ? 0.990 9.260 -10.667 1.00 92.31 194 PHE A CA 1
ATOM 1510 C C . PHE A 1 194 ? 1.921 10.277 -11.335 1.00 92.31 194 PHE A C 1
ATOM 1512 O O . PHE A 1 194 ? 2.140 10.178 -12.543 1.00 92.31 194 PHE A O 1
ATOM 1519 N N . GLU A 1 195 ? 2.499 11.215 -10.583 1.00 91.25 195 GLU A N 1
ATOM 1520 C CA . GLU A 1 195 ? 3.513 12.143 -11.101 1.00 91.25 195 GLU A CA 1
ATOM 1521 C C . GLU A 1 195 ? 4.727 11.368 -11.638 1.00 91.25 195 GLU A C 1
ATOM 1523 O O . GLU A 1 195 ? 5.079 11.521 -12.808 1.00 91.25 195 GLU A O 1
ATOM 1528 N N . TYR A 1 196 ? 5.256 10.407 -10.872 1.00 86.44 196 TYR A N 1
ATOM 1529 C CA . TYR A 1 196 ? 6.396 9.583 -11.306 1.00 86.44 196 TYR A CA 1
ATOM 1530 C C . TYR A 1 196 ? 6.126 8.728 -12.550 1.00 86.44 196 TYR A C 1
ATOM 1532 O O . TYR A 1 196 ? 7.048 8.432 -13.313 1.00 86.44 196 TYR A O 1
ATOM 1540 N N . ARG A 1 197 ? 4.867 8.339 -12.797 1.00 83.50 197 ARG A N 1
ATOM 1541 C CA . ARG A 1 197 ? 4.496 7.631 -14.033 1.00 83.50 197 ARG A CA 1
ATOM 1542 C C . ARG A 1 197 ? 4.773 8.490 -15.270 1.00 83.50 197 ARG A C 1
ATOM 1544 O O . ARG A 1 197 ? 5.155 7.954 -16.310 1.00 83.50 197 ARG A O 1
ATOM 1551 N N . SER A 1 198 ? 4.558 9.800 -15.171 1.00 77.88 198 SER A N 1
ATOM 1552 C CA . SER A 1 198 ? 4.675 10.728 -16.303 1.00 77.88 198 SER A CA 1
ATOM 1553 C C . SER A 1 198 ? 6.130 10.985 -16.699 1.00 77.88 198 SER A C 1
ATOM 1555 O O . SER A 1 198 ? 6.415 11.199 -17.875 1.00 77.88 198 SER A O 1
ATOM 1557 N N . ASP A 1 199 ? 7.058 10.860 -15.749 1.00 75.31 199 ASP A N 1
ATOM 1558 C CA . ASP A 1 199 ? 8.483 11.155 -15.940 1.00 75.31 199 ASP A CA 1
ATOM 1559 C C . ASP A 1 199 ? 9.265 10.034 -16.651 1.00 75.31 199 ASP A C 1
ATOM 1561 O O . ASP A 1 199 ? 10.487 10.104 -16.801 1.00 75.31 199 ASP A O 1
ATOM 1565 N N . GLY A 1 200 ? 8.584 8.974 -17.104 1.00 71.69 200 GLY A N 1
ATOM 1566 C CA . GLY A 1 200 ? 9.222 7.863 -17.815 1.00 71.69 200 GLY A CA 1
ATOM 1567 C C . GLY A 1 200 ? 10.214 7.088 -16.944 1.00 71.69 200 GLY A C 1
ATOM 1568 O O . GLY A 1 200 ? 11.157 6.473 -17.462 1.00 71.69 200 GLY A O 1
ATOM 1569 N N . VAL A 1 201 ? 10.025 7.123 -15.619 1.00 75.50 201 VAL A N 1
ATOM 1570 C CA . VAL A 1 201 ? 10.808 6.332 -14.669 1.00 75.50 201 VAL A CA 1
ATOM 1571 C C . VAL A 1 201 ? 10.731 4.874 -15.113 1.00 75.50 201 VAL A C 1
ATOM 1573 O O . VAL A 1 201 ? 9.654 4.310 -15.297 1.00 75.50 201 VAL A O 1
ATOM 1576 N N . ARG A 1 202 ? 11.895 4.257 -15.353 1.00 80.12 202 ARG A N 1
ATOM 1577 C CA . ARG A 1 202 ? 11.909 2.850 -15.772 1.00 80.12 202 ARG A CA 1
ATOM 1578 C C . ARG A 1 202 ? 11.496 2.011 -14.575 1.00 80.12 202 ARG A C 1
ATOM 1580 O O . ARG A 1 202 ? 11.894 2.315 -13.454 1.00 80.12 202 ARG A O 1
ATOM 1587 N N . ASN A 1 203 ? 10.830 0.901 -14.849 1.00 88.88 203 ASN A N 1
ATOM 1588 C CA . ASN A 1 203 ? 10.362 -0.094 -13.881 1.00 88.88 203 ASN A CA 1
ATOM 1589 C C . ASN A 1 203 ? 11.484 -0.830 -13.109 1.00 88.88 203 ASN A C 1
ATOM 1591 O O . ASN A 1 203 ? 11.268 -1.916 -12.587 1.00 88.88 203 ASN A O 1
ATOM 1595 N N . GLU A 1 204 ? 12.695 -0.273 -13.043 1.00 91.44 204 GLU A N 1
ATOM 1596 C CA . GLU A 1 204 ? 13.843 -0.826 -12.318 1.00 91.44 204 GLU A CA 1
ATOM 1597 C C . GLU A 1 204 ? 13.557 -0.920 -10.812 1.00 91.44 204 GLU A C 1
ATOM 1599 O O . GLU A 1 204 ? 13.962 -1.889 -10.175 1.00 91.44 204 GLU A O 1
ATOM 1604 N N . PHE A 1 205 ? 12.778 0.024 -10.267 1.00 92.69 205 PHE A N 1
ATOM 1605 C CA . PHE A 1 205 ? 12.372 0.030 -8.858 1.00 92.69 205 PHE A CA 1
ATOM 1606 C C . PHE A 1 205 ? 11.483 -1.159 -8.465 1.00 92.69 205 PHE A C 1
ATOM 1608 O O . PHE A 1 205 ? 11.395 -1.480 -7.287 1.00 92.69 205 PHE A O 1
ATOM 1615 N N . LEU A 1 206 ? 10.845 -1.846 -9.421 1.00 95.06 206 LEU A N 1
ATOM 1616 C CA . LEU A 1 206 ? 10.029 -3.032 -9.127 1.00 95.06 206 LEU A CA 1
ATOM 1617 C C . LEU A 1 206 ? 10.873 -4.209 -8.617 1.00 95.06 206 LEU A C 1
ATOM 1619 O O . LEU A 1 206 ? 10.364 -5.085 -7.923 1.00 95.06 206 LEU A O 1
ATOM 1623 N N . ASN A 1 207 ? 12.171 -4.216 -8.926 1.00 95.06 207 ASN A N 1
ATOM 1624 C CA . ASN A 1 207 ? 13.112 -5.205 -8.403 1.00 95.06 207 ASN A CA 1
ATOM 1625 C C . ASN A 1 207 ? 13.709 -4.787 -7.050 1.00 95.06 207 ASN A C 1
ATOM 1627 O O . ASN A 1 207 ? 14.473 -5.551 -6.459 1.00 95.06 207 ASN A O 1
ATOM 1631 N N . ASP A 1 208 ? 13.385 -3.588 -6.557 1.00 95.50 208 ASP A N 1
ATOM 1632 C CA . ASP A 1 208 ? 13.906 -3.100 -5.290 1.00 95.50 208 ASP A CA 1
ATOM 1633 C C . ASP A 1 208 ? 13.270 -3.873 -4.112 1.00 95.50 208 ASP A C 1
ATOM 1635 O O . ASP A 1 208 ? 12.040 -3.979 -4.005 1.00 95.50 208 ASP A O 1
ATOM 1639 N N . PRO A 1 209 ? 14.079 -4.435 -3.195 1.00 95.81 209 PRO A N 1
ATOM 1640 C CA . PRO A 1 209 ? 13.558 -5.216 -2.081 1.00 95.81 209 PRO A CA 1
ATOM 1641 C C . PRO A 1 209 ? 12.730 -4.375 -1.098 1.00 95.81 209 PRO A C 1
ATOM 1643 O O . PRO A 1 209 ? 11.820 -4.917 -0.467 1.00 95.81 209 PRO A O 1
ATOM 1646 N N . ALA A 1 210 ? 12.995 -3.071 -0.965 1.00 94.75 210 ALA A N 1
ATOM 1647 C CA . ALA A 1 210 ? 12.215 -2.182 -0.109 1.00 94.75 210 ALA A CA 1
ATOM 1648 C C . ALA A 1 210 ? 10.845 -1.865 -0.726 1.00 94.75 210 ALA A C 1
ATOM 1650 O O . ALA A 1 210 ? 9.850 -1.848 0.005 1.00 94.75 210 ALA A O 1
ATOM 1651 N N . PHE A 1 211 ? 10.757 -1.716 -2.054 1.00 96.50 211 PHE A N 1
ATOM 1652 C CA . PHE A 1 211 ? 9.469 -1.624 -2.756 1.00 96.50 211 PHE A CA 1
ATOM 1653 C C . PHE A 1 211 ? 8.616 -2.883 -2.523 1.00 96.50 211 PHE A C 1
ATOM 1655 O O . PHE A 1 211 ? 7.456 -2.796 -2.103 1.00 96.50 211 PHE A O 1
ATOM 1662 N N . ASN A 1 212 ? 9.214 -4.064 -2.707 1.00 96.94 212 ASN A N 1
ATOM 1663 C CA . ASN A 1 212 ? 8.545 -5.350 -2.490 1.00 96.94 212 ASN A CA 1
ATOM 1664 C C . ASN A 1 212 ? 8.106 -5.543 -1.032 1.00 96.94 212 ASN A C 1
ATOM 1666 O O . ASN A 1 212 ? 7.008 -6.040 -0.763 1.00 96.94 212 ASN A O 1
ATOM 1670 N N . LEU A 1 213 ? 8.932 -5.102 -0.079 1.00 96.19 213 LEU A N 1
ATOM 1671 C CA . LEU A 1 213 ? 8.580 -5.098 1.338 1.00 96.19 213 LEU A CA 1
ATOM 1672 C C . LEU A 1 213 ? 7.372 -4.193 1.618 1.00 96.19 213 LEU A C 1
ATOM 1674 O O . LEU A 1 213 ? 6.479 -4.601 2.362 1.00 96.19 213 LEU A O 1
ATOM 1678 N N . GLY A 1 214 ? 7.313 -3.008 1.00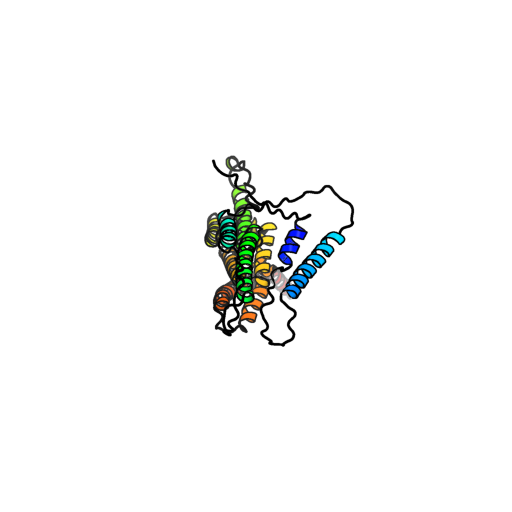7 1.00 96.25 214 GLY A N 1
ATOM 1679 C CA . GLY A 1 214 ? 6.163 -2.109 1.101 1.00 96.25 214 GLY A CA 1
ATOM 1680 C C . GLY A 1 214 ? 4.882 -2.752 0.562 1.00 96.25 214 GLY A C 1
ATOM 1681 O O . GLY A 1 214 ? 3.863 -2.778 1.254 1.00 96.25 214 GLY A O 1
ATOM 1682 N N . CYS A 1 215 ? 4.945 -3.373 -0.619 1.00 97.81 215 CYS A N 1
ATOM 1683 C CA . CYS A 1 215 ? 3.811 -4.100 -1.203 1.00 97.81 215 CYS A CA 1
ATOM 1684 C C . CYS A 1 215 ? 3.326 -5.237 -0.288 1.00 97.81 215 CYS A C 1
ATOM 1686 O O . CYS A 1 215 ? 2.126 -5.381 -0.041 1.00 97.81 215 CYS A O 1
ATOM 1688 N N . LYS A 1 216 ? 4.258 -6.006 0.291 1.00 97.50 216 LYS A N 1
ATOM 1689 C CA . LYS A 1 216 ? 3.944 -7.059 1.268 1.00 97.50 216 LYS A CA 1
ATOM 1690 C C . LYS A 1 216 ? 3.268 -6.494 2.517 1.00 97.50 216 LYS A C 1
ATOM 1692 O O . LYS A 1 216 ? 2.313 -7.088 3.011 1.00 97.50 216 LYS A O 1
ATOM 1697 N N . GLN A 1 217 ? 3.734 -5.353 3.025 1.00 96.12 217 GLN A N 1
ATOM 1698 C CA . GLN A 1 217 ? 3.129 -4.692 4.183 1.00 96.12 217 GLN A CA 1
ATOM 1699 C C . GLN A 1 217 ? 1.697 -4.233 3.897 1.00 96.12 217 GLN A C 1
ATOM 1701 O O . GLN A 1 217 ? 0.831 -4.461 4.739 1.00 96.12 217 GLN A O 1
ATOM 1706 N N . LEU A 1 218 ? 1.415 -3.680 2.712 1.00 96.88 218 LEU A N 1
ATOM 1707 C CA . LEU A 1 218 ? 0.044 -3.333 2.317 1.00 96.88 218 LEU A CA 1
ATOM 1708 C C . LEU A 1 218 ? -0.881 -4.559 2.338 1.00 96.88 218 LEU A C 1
ATOM 1710 O O . LEU A 1 218 ? -1.980 -4.476 2.877 1.00 96.88 218 LEU A O 1
ATOM 1714 N N . ILE A 1 219 ? -0.426 -5.713 1.838 1.00 97.38 219 ILE A N 1
ATOM 1715 C CA . ILE A 1 219 ? -1.209 -6.961 1.880 1.00 97.38 219 ILE A CA 1
ATOM 1716 C C . ILE A 1 219 ? -1.416 -7.444 3.321 1.00 97.38 219 ILE A C 1
ATOM 1718 O O . ILE A 1 219 ? -2.508 -7.885 3.674 1.00 97.38 219 ILE A O 1
ATOM 1722 N N . THR A 1 220 ? -0.407 -7.340 4.186 1.00 96.00 220 THR A N 1
ATOM 1723 C CA . THR A 1 220 ? -0.565 -7.671 5.613 1.00 96.00 220 THR A CA 1
ATOM 1724 C C . THR A 1 220 ? -1.611 -6.774 6.283 1.00 96.00 220 THR A C 1
ATOM 1726 O O . THR A 1 220 ? -2.424 -7.263 7.068 1.00 96.00 220 THR A O 1
ATOM 1729 N N . LEU A 1 221 ? -1.646 -5.482 5.932 1.00 95.06 221 LEU A N 1
ATOM 1730 C CA . LEU A 1 221 ? -2.660 -4.540 6.419 1.00 95.06 221 LEU A CA 1
ATOM 1731 C C . LEU A 1 221 ? -4.076 -4.891 5.939 1.00 95.06 221 LEU A C 1
ATOM 1733 O O . LEU A 1 221 ? -5.035 -4.579 6.642 1.00 95.06 221 LEU A O 1
ATOM 1737 N N . LEU A 1 222 ? -4.224 -5.582 4.803 1.00 95.94 222 LEU A N 1
ATOM 1738 C CA . LEU A 1 222 ? -5.519 -6.124 4.380 1.00 95.94 222 LEU A CA 1
ATOM 1739 C C . LEU A 1 222 ? -6.017 -7.236 5.310 1.00 95.94 222 LEU A C 1
ATOM 1741 O O . LEU A 1 222 ? -7.206 -7.285 5.612 1.00 95.94 222 LEU A O 1
ATOM 1745 N N . ARG A 1 223 ? -5.121 -8.109 5.788 1.00 95.31 223 ARG A N 1
ATOM 1746 C CA . ARG A 1 223 ? -5.488 -9.287 6.598 1.00 95.31 223 ARG A CA 1
ATOM 1747 C C . ARG A 1 223 ? -5.877 -8.955 8.035 1.00 95.31 223 ARG A C 1
ATOM 1749 O O . ARG A 1 223 ? -6.713 -9.636 8.612 1.00 95.31 223 ARG A O 1
ATOM 1756 N N . HIS A 1 224 ? -5.240 -7.947 8.623 1.00 86.50 224 HIS A N 1
ATOM 1757 C CA . HIS A 1 224 ? -5.345 -7.668 10.063 1.00 86.50 224 HIS A CA 1
ATOM 1758 C C . HIS A 1 224 ? -5.827 -6.246 10.376 1.00 86.50 224 HIS A C 1
ATOM 1760 O O . HIS A 1 224 ? -5.803 -5.813 11.527 1.00 86.50 224 HIS A O 1
ATOM 1766 N N . GLY A 1 225 ? -6.219 -5.488 9.352 1.00 77.81 225 GLY A N 1
ATOM 1767 C CA . GLY A 1 225 ? -6.591 -4.089 9.494 1.00 77.81 225 GLY A CA 1
ATOM 1768 C C . GLY A 1 225 ? -8.032 -3.885 9.945 1.00 77.81 225 GLY A C 1
ATOM 1769 O O . GLY A 1 225 ? -8.928 -4.661 9.631 1.00 77.81 225 GLY A O 1
ATOM 1770 N N . ARG A 1 226 ? -8.271 -2.752 10.611 1.00 90.62 226 ARG A N 1
ATOM 1771 C CA . ARG A 1 226 ? -9.619 -2.179 10.718 1.00 90.62 226 ARG A CA 1
ATOM 1772 C C . ARG A 1 226 ? -10.139 -1.841 9.322 1.00 90.62 226 ARG A C 1
ATOM 1774 O O . ARG A 1 226 ? -9.345 -1.536 8.433 1.00 90.62 226 ARG A O 1
ATOM 1781 N N . THR A 1 227 ? -11.455 -1.752 9.169 1.00 92.12 227 THR A N 1
ATOM 1782 C CA . THR A 1 227 ? -12.138 -1.420 7.909 1.00 92.12 227 THR A CA 1
ATOM 1783 C C . THR A 1 227 ? -11.526 -0.206 7.201 1.00 92.12 227 THR A C 1
ATOM 1785 O O . THR A 1 227 ? -11.270 -0.228 6.004 1.00 92.12 227 THR A O 1
ATOM 1788 N N . GLN A 1 228 ? -11.194 0.851 7.946 1.00 91.31 228 GLN A N 1
ATOM 1789 C CA . GLN A 1 228 ? -10.567 2.047 7.379 1.00 91.31 228 GLN A CA 1
ATOM 1790 C C . GLN A 1 228 ? -9.116 1.815 6.919 1.00 91.31 228 GLN A C 1
ATOM 1792 O O . GLN A 1 228 ? -8.705 2.319 5.877 1.00 91.31 228 GLN A O 1
ATOM 1797 N N . THR A 1 229 ? -8.344 1.021 7.662 1.00 92.94 229 THR A N 1
ATOM 1798 C CA . THR A 1 229 ? -6.976 0.634 7.290 1.00 92.94 229 THR A CA 1
ATOM 1799 C C . THR A 1 229 ? -6.974 -0.228 6.032 1.00 92.94 229 THR A C 1
ATOM 1801 O O . THR A 1 229 ? -6.188 0.026 5.120 1.00 92.94 229 THR A O 1
ATOM 1804 N N . GLN A 1 230 ? -7.884 -1.204 5.967 1.00 95.06 230 GLN A N 1
ATOM 1805 C CA . GLN A 1 230 ? -8.095 -2.042 4.790 1.00 95.06 230 GLN A CA 1
ATOM 1806 C C . GLN A 1 230 ? -8.481 -1.180 3.587 1.00 95.06 230 GLN A C 1
ATOM 1808 O O . GLN A 1 230 ? -7.881 -1.318 2.528 1.00 95.06 230 GLN A O 1
ATOM 1813 N N . TYR A 1 231 ? -9.406 -0.232 3.761 1.00 94.75 231 TYR A N 1
ATOM 1814 C CA . TYR A 1 231 ? -9.828 0.676 2.696 1.00 94.75 231 TYR A CA 1
ATOM 1815 C C . TYR A 1 231 ? -8.644 1.448 2.106 1.00 94.75 231 TYR A C 1
ATOM 1817 O O . TYR A 1 231 ? -8.440 1.428 0.890 1.00 94.75 231 TYR A O 1
ATOM 1825 N N . SER A 1 232 ? -7.832 2.095 2.946 1.00 94.50 232 SER A N 1
ATOM 1826 C CA . SER A 1 232 ? -6.659 2.834 2.468 1.00 94.50 232 SER A CA 1
ATOM 1827 C C . SER A 1 232 ? -5.650 1.911 1.785 1.00 94.50 232 SER A C 1
ATOM 1829 O O . SER A 1 232 ? -5.165 2.238 0.706 1.00 94.50 232 SER A O 1
ATOM 1831 N N . ALA A 1 233 ? -5.380 0.732 2.356 1.00 96.56 233 ALA A N 1
ATOM 1832 C CA . ALA A 1 233 ? -4.467 -0.242 1.763 1.00 96.56 233 ALA A CA 1
ATOM 1833 C C . ALA A 1 233 ? -4.947 -0.734 0.384 1.00 96.56 233 ALA A C 1
ATOM 1835 O O . ALA A 1 233 ? -4.145 -0.768 -0.547 1.00 96.56 233 ALA A O 1
ATOM 1836 N N . ILE A 1 234 ? -6.241 -1.035 0.206 1.00 97.00 234 ILE A N 1
ATOM 1837 C CA . ILE A 1 234 ? -6.800 -1.435 -1.100 1.00 97.00 234 ILE A CA 1
ATOM 1838 C C . ILE A 1 234 ? -6.644 -0.307 -2.119 1.00 97.00 234 ILE A C 1
ATOM 1840 O O . ILE A 1 234 ? -6.235 -0.559 -3.252 1.00 97.00 234 ILE A O 1
ATOM 1844 N N . ASN A 1 235 ? -6.950 0.936 -1.738 1.00 96.00 235 ASN A N 1
ATOM 1845 C CA . ASN A 1 235 ? -6.812 2.062 -2.658 1.00 96.00 235 ASN A CA 1
ATOM 1846 C C . ASN A 1 235 ? -5.347 2.342 -3.021 1.00 96.00 235 ASN A C 1
ATOM 1848 O O . ASN A 1 235 ? -5.073 2.682 -4.168 1.00 96.00 235 ASN A O 1
ATOM 1852 N N . TYR A 1 236 ? -4.401 2.145 -2.097 1.00 97.31 236 TYR A N 1
ATOM 1853 C CA . TYR A 1 236 ? -2.975 2.223 -2.418 1.00 97.31 236 TYR A CA 1
ATOM 1854 C C . TYR A 1 236 ? -2.533 1.119 -3.373 1.00 97.31 236 TYR A C 1
ATOM 1856 O O . TYR A 1 236 ? -1.854 1.413 -4.353 1.00 97.31 236 TYR A O 1
ATOM 1864 N N . ILE A 1 237 ? -2.965 -0.125 -3.150 1.00 97.44 237 ILE A N 1
ATOM 1865 C CA . ILE A 1 237 ? -2.696 -1.237 -4.073 1.00 97.44 237 ILE A CA 1
ATOM 1866 C C . ILE A 1 237 ? -3.246 -0.911 -5.467 1.00 97.44 237 ILE A C 1
ATOM 1868 O O . ILE A 1 237 ? -2.519 -1.017 -6.452 1.00 97.44 237 ILE A O 1
ATOM 1872 N N . LEU A 1 238 ? -4.494 -0.436 -5.55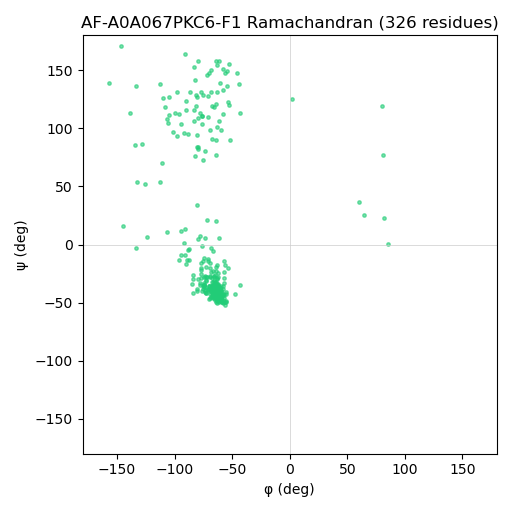1 1.00 96.25 238 LEU A N 1
ATOM 1873 C CA . LEU A 1 238 ? -5.102 0.015 -6.806 1.00 96.25 238 LEU A CA 1
ATOM 1874 C C . LEU A 1 238 ? -4.292 1.129 -7.472 1.00 96.25 238 LEU A C 1
ATOM 1876 O O . LEU A 1 238 ? -4.048 1.066 -8.671 1.00 96.25 238 LEU A O 1
ATOM 1880 N N . ALA A 1 239 ? -3.862 2.137 -6.717 1.00 95.94 239 ALA A N 1
ATOM 1881 C CA . ALA A 1 239 ? -3.084 3.241 -7.263 1.00 95.94 239 ALA A CA 1
ATOM 1882 C C . ALA A 1 239 ? -1.726 2.783 -7.805 1.00 95.94 239 ALA A C 1
ATOM 1884 O O . ALA A 1 239 ? -1.353 3.194 -8.901 1.00 95.94 239 ALA A O 1
ATOM 1885 N N . ILE A 1 240 ? -1.028 1.891 -7.094 1.00 96.31 240 ILE A N 1
ATOM 1886 C CA . ILE A 1 240 ? 0.241 1.310 -7.550 1.00 96.31 240 ILE A CA 1
ATOM 1887 C C . ILE A 1 240 ? 0.025 0.495 -8.830 1.00 96.31 240 ILE A C 1
ATOM 1889 O O . ILE A 1 240 ? 0.757 0.701 -9.793 1.00 96.31 240 ILE A O 1
ATOM 1893 N N . ILE A 1 241 ? -0.996 -0.366 -8.882 1.00 95.56 241 ILE A N 1
ATOM 1894 C CA . ILE A 1 241 ? -1.324 -1.169 -10.074 1.00 95.56 241 ILE A CA 1
ATOM 1895 C C . ILE A 1 241 ? -1.664 -0.270 -11.269 1.00 95.56 241 ILE A C 1
ATOM 1897 O O . ILE A 1 241 ? -1.165 -0.479 -12.374 1.00 95.56 241 ILE A O 1
ATOM 1901 N N . CYS A 1 242 ? -2.483 0.759 -11.052 1.00 92.38 242 CYS A N 1
ATOM 1902 C CA . CYS A 1 242 ? -2.873 1.705 -12.095 1.00 92.38 242 CYS A CA 1
ATOM 1903 C C . CYS A 1 242 ? -1.696 2.553 -12.593 1.00 92.38 242 CYS A C 1
ATOM 1905 O O . CYS A 1 242 ? -1.642 2.886 -13.781 1.00 92.38 242 CYS A O 1
ATOM 1907 N N . ALA A 1 243 ? -0.781 2.940 -11.703 1.00 93.12 243 ALA A N 1
ATOM 1908 C CA . ALA A 1 243 ? 0.407 3.701 -12.066 1.00 93.12 243 ALA A CA 1
ATOM 1909 C C . ALA A 1 243 ? 1.460 2.824 -12.759 1.00 93.12 243 ALA A C 1
ATOM 1911 O O . ALA A 1 243 ? 2.061 3.253 -13.745 1.00 93.12 243 ALA A O 1
ATOM 1912 N N . TYR A 1 244 ? 1.618 1.583 -12.293 1.00 94.06 244 TYR A N 1
ATOM 1913 C CA . TYR A 1 244 ? 2.646 0.637 -12.716 1.00 94.06 244 TYR A CA 1
ATOM 1914 C C . TYR A 1 244 ? 2.037 -0.750 -12.955 1.00 94.06 244 TYR A C 1
ATOM 1916 O O . TYR A 1 244 ? 2.079 -1.605 -12.066 1.00 94.06 244 TYR A O 1
ATOM 1924 N N . PRO A 1 245 ? 1.504 -1.027 -14.157 1.00 92.75 245 PRO A N 1
ATOM 1925 C CA . PRO A 1 245 ? 0.847 -2.303 -14.449 1.00 92.75 245 PRO A CA 1
ATOM 1926 C C . PRO A 1 245 ? 1.732 -3.535 -14.210 1.00 92.75 245 PRO A C 1
ATOM 1928 O O . PRO A 1 245 ? 1.233 -4.591 -13.844 1.00 92.75 245 PRO A O 1
ATOM 1931 N N . GLN A 1 246 ? 3.056 -3.406 -14.343 1.00 93.25 246 GLN A N 1
ATOM 1932 C CA . GLN A 1 246 ? 4.005 -4.497 -14.083 1.00 93.25 246 GLN A CA 1
ATOM 1933 C C . GLN A 1 246 ? 4.106 -4.873 -12.593 1.00 93.25 246 GLN A C 1
ATOM 1935 O O . GLN A 1 246 ? 4.616 -5.938 -12.261 1.00 93.25 246 GLN A O 1
ATOM 1940 N N . SER A 1 247 ? 3.617 -4.026 -11.680 1.00 95.69 247 SER A N 1
ATOM 1941 C CA . SER A 1 247 ? 3.549 -4.354 -10.248 1.00 95.69 247 SER A CA 1
ATOM 1942 C C . SER A 1 247 ? 2.496 -5.418 -9.925 1.00 95.69 247 SER A C 1
ATOM 1944 O O . SER A 1 247 ? 2.516 -5.989 -8.836 1.00 95.69 247 SER A O 1
ATOM 1946 N N . VAL A 1 248 ? 1.588 -5.717 -10.860 1.00 95.69 248 VAL A N 1
ATOM 1947 C CA . VAL A 1 248 ? 0.534 -6.722 -10.676 1.00 95.69 248 VAL A CA 1
ATOM 1948 C C . VAL A 1 248 ? 1.121 -8.092 -10.352 1.00 95.69 248 VAL A C 1
ATOM 1950 O O . VAL A 1 248 ? 0.666 -8.723 -9.399 1.00 95.69 248 VAL A O 1
ATOM 1953 N N . ASP A 1 249 ? 2.178 -8.505 -11.053 1.00 94.81 249 ASP A N 1
ATOM 1954 C CA . ASP A 1 249 ? 2.840 -9.793 -10.819 1.00 94.81 249 ASP A CA 1
ATOM 1955 C C . ASP A 1 249 ? 3.383 -9.899 -9.384 1.00 94.81 249 ASP A C 1
ATOM 1957 O O . ASP A 1 249 ? 3.280 -10.948 -8.747 1.00 94.81 249 ASP A O 1
ATOM 1961 N N . ILE A 1 250 ? 3.879 -8.786 -8.825 1.00 96.81 250 ILE A N 1
ATOM 1962 C CA . ILE A 1 250 ? 4.357 -8.709 -7.437 1.00 96.81 250 ILE A CA 1
ATOM 1963 C C . ILE A 1 250 ? 3.190 -8.939 -6.471 1.00 96.81 250 ILE A C 1
ATOM 1965 O O . ILE A 1 250 ? 3.292 -9.759 -5.557 1.00 96.81 250 ILE A O 1
ATOM 1969 N N . PHE A 1 251 ? 2.058 -8.259 -6.673 1.00 97.44 251 PHE A N 1
ATOM 1970 C CA . PHE A 1 251 ? 0.881 -8.430 -5.816 1.00 97.44 251 PHE A CA 1
ATOM 1971 C C . PHE A 1 251 ? 0.279 -9.835 -5.919 1.00 97.44 251 PHE A C 1
ATOM 1973 O O . PHE A 1 251 ? -0.099 -10.407 -4.891 1.00 97.44 251 PHE A O 1
ATOM 1980 N N . ILE A 1 252 ? 0.222 -10.415 -7.121 1.00 96.06 252 ILE A N 1
ATOM 1981 C CA . ILE A 1 252 ? -0.223 -11.800 -7.328 1.00 96.06 252 ILE A CA 1
ATOM 1982 C C . ILE A 1 252 ? 0.704 -12.760 -6.577 1.00 96.06 252 ILE A C 1
ATOM 1984 O O . ILE A 1 252 ? 0.220 -13.569 -5.782 1.00 96.06 252 ILE A O 1
ATOM 1988 N N . HIS A 1 253 ? 2.025 -12.627 -6.742 1.00 96.19 253 HIS A N 1
ATOM 1989 C CA . HIS A 1 253 ? 2.995 -13.502 -6.083 1.00 96.19 253 HIS A CA 1
ATOM 1990 C C . HIS A 1 253 ? 2.940 -13.404 -4.550 1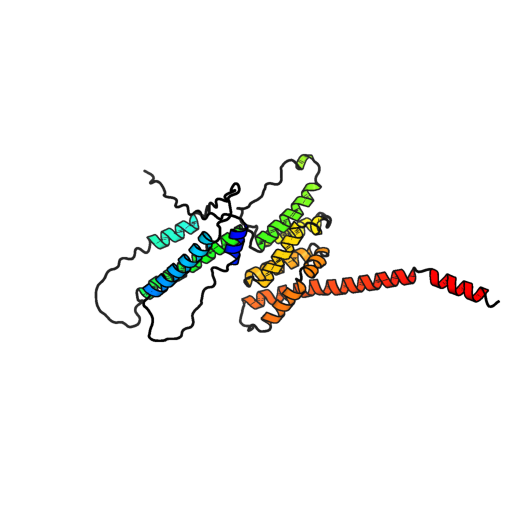.00 96.19 253 HIS A C 1
ATOM 1992 O O . HIS A 1 253 ? 3.064 -14.410 -3.850 1.00 96.19 253 HIS A O 1
ATOM 1998 N N . LEU A 1 254 ? 2.679 -12.210 -4.015 1.00 97.12 254 LEU A N 1
ATOM 1999 C CA . LEU A 1 254 ? 2.491 -11.988 -2.580 1.00 97.12 254 LEU A CA 1
ATOM 2000 C C . LEU A 1 254 ? 1.116 -12.457 -2.053 1.00 97.12 254 LEU A C 1
ATOM 2002 O O . LEU A 1 254 ? 0.847 -12.358 -0.852 1.00 97.12 254 LEU A O 1
ATOM 2006 N N . GLY A 1 255 ? 0.245 -12.980 -2.920 1.00 96.75 255 GLY A N 1
ATOM 2007 C CA . GLY A 1 255 ? -1.049 -13.549 -2.553 1.00 96.75 255 GLY A CA 1
ATOM 2008 C C . GLY A 1 255 ? -2.162 -12.519 -2.351 1.00 96.75 255 GLY A C 1
ATOM 2009 O O . GLY A 1 255 ? -3.135 -12.821 -1.657 1.00 96.75 255 GLY A O 1
ATOM 2010 N N . ALA A 1 256 ? -2.053 -11.321 -2.937 1.00 97.12 256 ALA A N 1
ATOM 2011 C CA . ALA A 1 256 ? -3.080 -10.280 -2.827 1.00 97.12 256 ALA A CA 1
ATOM 2012 C C . ALA A 1 256 ? -4.449 -10.753 -3.342 1.00 97.12 256 ALA A C 1
ATOM 2014 O O . ALA A 1 256 ? -5.470 -10.448 -2.732 1.00 97.12 256 ALA A O 1
ATOM 2015 N N . LEU A 1 257 ? -4.468 -11.541 -4.424 1.00 96.56 257 LEU A N 1
ATOM 2016 C CA . LEU A 1 257 ? -5.698 -12.055 -5.033 1.00 96.56 257 LEU A CA 1
ATOM 2017 C C . LEU A 1 257 ? -6.501 -12.926 -4.058 1.00 96.56 257 LEU A C 1
ATOM 2019 O O . LEU A 1 257 ? -7.692 -12.689 -3.871 1.00 96.56 257 LEU A O 1
ATOM 2023 N N . LYS A 1 258 ? -5.836 -13.862 -3.369 1.00 96.56 258 LYS A N 1
ATOM 2024 C CA . LYS A 1 258 ? -6.466 -14.711 -2.349 1.00 96.56 258 LYS A CA 1
ATOM 2025 C C . LYS A 1 258 ? -7.021 -13.879 -1.189 1.00 96.56 258 LYS A C 1
ATOM 2027 O O . LYS A 1 258 ? -8.164 -14.070 -0.799 1.00 96.56 258 LYS A O 1
ATOM 2032 N N . VAL A 1 259 ? -6.246 -12.912 -0.693 1.00 97.12 259 VAL A N 1
ATOM 2033 C CA . VAL A 1 259 ? -6.666 -12.046 0.425 1.00 97.12 259 VAL A CA 1
ATOM 2034 C C . VAL A 1 259 ? -7.874 -11.184 0.052 1.00 97.12 259 VAL A C 1
ATOM 2036 O O . VAL A 1 259 ? -8.788 -11.016 0.851 1.00 97.12 259 VAL A O 1
ATOM 2039 N N . LEU A 1 260 ? -7.911 -10.646 -1.168 1.00 96.75 260 LEU A N 1
ATOM 2040 C CA . LEU A 1 260 ? -9.047 -9.854 -1.643 1.00 96.75 260 LEU A CA 1
ATOM 2041 C C . LEU A 1 260 ? -10.292 -10.716 -1.884 1.00 96.75 260 LEU A C 1
ATOM 2043 O O . LEU A 1 260 ? -11.402 -10.253 -1.629 1.00 96.75 260 LEU A O 1
ATOM 2047 N N . GLN A 1 261 ? -10.128 -11.955 -2.355 1.00 96.62 261 GLN A N 1
ATOM 2048 C CA . GLN A 1 261 ? -11.229 -12.914 -2.475 1.00 96.62 261 GLN A CA 1
ATOM 2049 C C . GLN A 1 261 ? -11.821 -13.262 -1.111 1.00 96.62 261 GLN A C 1
ATOM 2051 O O . GLN A 1 261 ? -13.039 -13.194 -0.967 1.00 96.62 261 GLN A O 1
ATOM 2056 N N . GLU A 1 262 ? -10.972 -13.574 -0.129 1.00 95.94 262 GLU A N 1
ATOM 2057 C CA . GLU A 1 262 ? -11.375 -13.820 1.262 1.00 95.94 262 GLU A CA 1
ATOM 2058 C C . GLU A 1 262 ? -12.152 -12.618 1.809 1.00 95.94 262 GLU A C 1
ATOM 2060 O O . GLU A 1 262 ? -13.289 -12.784 2.231 1.00 95.94 262 GLU A O 1
ATOM 2065 N N . LEU A 1 263 ? -11.638 -11.390 1.652 1.00 94.81 263 LEU A N 1
ATOM 2066 C CA . LEU A 1 263 ? -12.363 -10.180 2.060 1.00 94.81 263 LEU A CA 1
ATOM 2067 C C . LEU A 1 263 ? -13.747 -10.075 1.395 1.00 94.81 263 LEU A C 1
ATOM 2069 O O . LEU A 1 263 ? -14.750 -9.858 2.070 1.00 94.81 263 LEU A O 1
ATOM 2073 N N . VAL A 1 264 ? -13.842 -10.243 0.073 1.00 95.38 264 VAL A N 1
ATOM 2074 C CA . VAL A 1 264 ? -15.134 -10.149 -0.634 1.00 95.38 264 VAL A CA 1
ATOM 2075 C C . VAL A 1 264 ? -16.112 -11.245 -0.192 1.00 95.38 264 VAL A C 1
ATOM 2077 O O . VAL A 1 264 ? -17.315 -10.977 -0.125 1.00 95.38 264 VAL A O 1
ATOM 2080 N N . GLN A 1 265 ? -15.619 -12.452 0.097 1.00 94.62 265 GLN A N 1
ATOM 2081 C CA . GLN A 1 265 ? -16.421 -13.569 0.599 1.00 94.62 265 GLN A CA 1
ATOM 2082 C C . GLN A 1 265 ? -16.890 -13.325 2.034 1.00 94.62 265 GLN A C 1
ATOM 2084 O O . GLN A 1 265 ? -18.081 -13.466 2.306 1.00 94.62 265 GLN A O 1
ATOM 2089 N N . ASP A 1 266 ? -15.995 -12.895 2.920 1.00 92.12 266 ASP A N 1
ATOM 2090 C CA . ASP A 1 266 ? -16.284 -12.668 4.336 1.00 92.12 266 ASP A CA 1
ATOM 2091 C C . ASP A 1 266 ? -17.421 -11.670 4.514 1.00 92.12 266 ASP A C 1
ATOM 2093 O O . ASP A 1 266 ? -18.367 -11.907 5.266 1.00 92.12 266 ASP A O 1
ATOM 2097 N N . GLY A 1 267 ? -17.416 -10.582 3.751 1.00 87.81 267 GLY A N 1
ATOM 2098 C CA . GLY A 1 267 ? -18.528 -9.649 3.832 1.00 87.81 267 GLY A CA 1
ATOM 2099 C C . GLY A 1 267 ? -19.678 -9.889 2.864 1.00 87.81 267 GLY A C 1
ATOM 2100 O O . GLY A 1 267 ? -20.565 -9.043 2.763 1.00 87.81 267 GLY A O 1
ATOM 2101 N N . ALA A 1 268 ? -19.740 -11.046 2.207 1.00 88.69 268 ALA A N 1
ATOM 2102 C CA . ALA A 1 268 ? -21.028 -11.564 1.750 1.00 88.69 268 ALA A CA 1
ATOM 2103 C C . ALA A 1 268 ? -21.908 -11.997 2.942 1.00 88.69 268 ALA A C 1
ATOM 2105 O O . ALA A 1 268 ? -23.134 -11.993 2.819 1.00 88.69 268 ALA A O 1
ATOM 2106 N N . PHE A 1 269 ? -21.297 -12.324 4.089 1.00 89.12 269 PHE A N 1
ATOM 2107 C CA . PHE A 1 269 ? -21.995 -12.737 5.310 1.00 89.12 269 PHE A CA 1
ATOM 2108 C C . PHE A 1 269 ? -22.356 -11.571 6.242 1.00 89.12 269 PHE A C 1
ATOM 2110 O O . PHE A 1 269 ? -23.213 -11.727 7.111 1.00 89.12 269 PHE A O 1
ATOM 2117 N N . ILE A 1 270 ? -21.742 -10.396 6.065 1.00 87.12 270 ILE A N 1
ATOM 2118 C CA . ILE A 1 270 ? -22.017 -9.216 6.895 1.00 87.12 270 ILE A CA 1
ATOM 2119 C C . ILE A 1 270 ? -23.353 -8.581 6.459 1.00 87.12 270 ILE A C 1
ATOM 2121 O O . ILE A 1 270 ? -23.558 -8.342 5.262 1.00 87.12 270 ILE A O 1
ATOM 2125 N N . PRO A 1 271 ? -24.277 -8.275 7.394 1.00 88.19 271 PRO A N 1
ATOM 2126 C CA . PRO A 1 271 ? -25.529 -7.600 7.072 1.00 88.19 271 PRO A CA 1
ATOM 2127 C C . PRO A 1 271 ? -25.291 -6.292 6.309 1.00 88.19 271 PRO A C 1
ATOM 2129 O O . PRO A 1 271 ? -24.454 -5.477 6.692 1.00 88.19 271 PRO A O 1
ATOM 2132 N N . ARG A 1 272 ? -26.089 -6.042 5.261 1.00 86.19 272 ARG A N 1
ATOM 2133 C CA . ARG A 1 272 ? -25.991 -4.827 4.420 1.00 86.19 272 ARG A CA 1
ATOM 2134 C C . ARG A 1 272 ? -26.124 -3.508 5.191 1.00 86.19 272 ARG A C 1
ATOM 2136 O O . ARG A 1 272 ? -25.821 -2.459 4.634 1.00 86.19 272 ARG A O 1
ATOM 2143 N N . SER A 1 273 ? -26.598 -3.561 6.431 1.00 86.69 273 SER A N 1
ATOM 2144 C CA . SER A 1 273 ? -26.772 -2.402 7.300 1.00 86.69 273 SER A CA 1
ATOM 2145 C C . SER A 1 273 ? -25.463 -1.850 7.869 1.00 86.69 273 SER A C 1
ATOM 2147 O O . SER A 1 273 ? -25.507 -0.759 8.426 1.00 86.69 273 SER A O 1
ATOM 2149 N N . ASP A 1 274 ? -24.324 -2.547 7.750 1.00 87.44 274 ASP A N 1
ATOM 2150 C CA . ASP A 1 274 ? -23.034 -1.995 8.181 1.00 87.44 274 ASP A CA 1
ATOM 2151 C C . ASP A 1 274 ? -22.473 -1.018 7.120 1.00 87.44 274 ASP A C 1
ATOM 2153 O O . ASP A 1 274 ? -22.026 -1.449 6.045 1.00 87.44 274 ASP A O 1
ATOM 2157 N N . PRO A 1 275 ? -22.459 0.303 7.392 1.00 85.69 275 PRO A N 1
ATOM 2158 C CA . PRO A 1 275 ? -21.945 1.291 6.450 1.00 85.69 275 PRO A CA 1
ATOM 2159 C C . PRO A 1 275 ? -20.452 1.099 6.160 1.00 85.69 275 PRO A C 1
ATOM 2161 O O . PRO A 1 275 ? -20.014 1.384 5.042 1.00 85.69 275 PRO A O 1
ATOM 2164 N N . GLY A 1 276 ? -19.673 0.573 7.112 1.00 86.25 276 GLY A N 1
ATOM 2165 C CA . GLY A 1 276 ? -18.241 0.344 6.935 1.00 86.25 276 GLY A CA 1
ATOM 2166 C C . GLY A 1 276 ? -17.946 -0.714 5.874 1.00 86.25 276 GLY A C 1
ATOM 2167 O O . GLY A 1 276 ? -17.013 -0.562 5.084 1.00 86.25 276 GLY A O 1
ATOM 2168 N N . TRP A 1 277 ? -18.771 -1.756 5.796 1.00 87.00 277 TRP A N 1
ATOM 2169 C CA . TRP A 1 277 ? -18.560 -2.827 4.829 1.00 87.00 277 TRP A CA 1
ATOM 2170 C C . TRP A 1 277 ? -18.809 -2.381 3.384 1.00 87.00 277 TRP A C 1
ATOM 2172 O O . TRP A 1 277 ? -18.043 -2.703 2.468 1.00 87.00 277 TRP A O 1
ATOM 2182 N N . SER A 1 278 ? -19.854 -1.575 3.178 1.00 88.12 278 SER A N 1
ATOM 2183 C CA . SER A 1 278 ? -20.180 -1.029 1.856 1.00 88.12 278 SER A CA 1
ATOM 2184 C C . SER A 1 278 ? -19.012 -0.234 1.247 1.00 88.12 278 SER A C 1
ATOM 2186 O O . SER A 1 278 ? -18.777 -0.301 0.037 1.00 88.12 278 SER A O 1
ATOM 2188 N N . LEU A 1 279 ? -18.226 0.432 2.103 1.00 90.94 279 LEU A N 1
ATOM 2189 C CA . LEU A 1 279 ? -17.039 1.197 1.731 1.00 90.94 279 LEU A CA 1
ATOM 2190 C C . LEU A 1 279 ? -15.896 0.304 1.214 1.00 90.94 279 LEU A C 1
ATOM 2192 O O . LEU A 1 279 ? -15.152 0.726 0.329 1.00 90.94 279 LEU A O 1
ATOM 2196 N N . LEU A 1 280 ? -15.762 -0.926 1.721 1.00 93.38 280 LEU A N 1
ATOM 2197 C CA . LEU A 1 280 ? -14.717 -1.877 1.316 1.00 93.38 280 LEU A CA 1
ATOM 2198 C C . LEU A 1 280 ? -15.072 -2.698 0.086 1.00 93.38 280 LEU A C 1
ATOM 2200 O O . LEU A 1 280 ? -14.190 -3.034 -0.709 1.00 93.38 280 LEU A O 1
ATOM 2204 N N . LEU A 1 281 ? -16.346 -3.039 -0.083 1.00 93.06 281 LEU A N 1
ATOM 2205 C CA . LEU A 1 281 ? -16.758 -3.996 -1.103 1.00 93.06 281 LEU A CA 1
ATOM 2206 C C . LEU A 1 281 ? -16.456 -3.493 -2.522 1.00 93.06 281 LEU A C 1
ATOM 2208 O O . LEU A 1 281 ? -15.925 -4.231 -3.354 1.00 93.06 281 LEU A O 1
ATOM 2212 N N . ALA A 1 282 ? -16.761 -2.223 -2.798 1.00 92.38 282 ALA A N 1
ATOM 2213 C CA . ALA A 1 282 ? -16.531 -1.614 -4.105 1.00 92.38 282 ALA A CA 1
ATOM 2214 C C . ALA A 1 282 ? -15.039 -1.541 -4.504 1.00 92.38 282 ALA A C 1
ATOM 2216 O O . ALA A 1 282 ? -14.712 -1.948 -5.622 1.00 92.38 282 ALA A O 1
ATOM 2217 N N . PRO A 1 283 ? -14.109 -1.028 -3.671 1.00 93.31 283 PRO A N 1
ATOM 2218 C CA . PRO A 1 283 ? -12.685 -1.044 -4.005 1.00 93.31 283 PRO A CA 1
ATOM 2219 C C . PRO A 1 283 ? -12.100 -2.463 -4.026 1.00 93.31 283 PRO A C 1
ATOM 2221 O O . PRO A 1 283 ? -11.306 -2.749 -4.918 1.00 93.31 283 PRO A O 1
ATOM 2224 N N . SER A 1 284 ? -12.534 -3.377 -3.147 1.00 95.00 284 SER A N 1
ATOM 2225 C CA . SER A 1 284 ? -12.053 -4.773 -3.154 1.00 95.00 284 SER A CA 1
ATOM 2226 C C . SER A 1 284 ? -12.389 -5.484 -4.463 1.00 95.00 284 SER A C 1
ATOM 2228 O O . SER A 1 284 ? -11.523 -6.105 -5.074 1.00 95.00 284 SER A O 1
ATOM 2230 N N . ARG A 1 285 ? -13.634 -5.344 -4.943 1.00 94.62 285 ARG A N 1
ATOM 2231 C CA . ARG A 1 285 ? -14.063 -5.911 -6.232 1.00 94.62 285 ARG A CA 1
ATOM 2232 C C . ARG A 1 285 ? -13.281 -5.327 -7.399 1.00 94.62 285 ARG A C 1
ATOM 2234 O O . ARG A 1 285 ? -12.830 -6.083 -8.246 1.00 94.62 285 ARG A O 1
ATOM 2241 N N . ARG A 1 286 ? -13.073 -4.006 -7.417 1.00 93.19 286 ARG A N 1
ATOM 2242 C CA . ARG A 1 286 ? -12.250 -3.353 -8.446 1.00 93.19 286 ARG A CA 1
ATOM 2243 C C . ARG A 1 286 ? -10.823 -3.896 -8.446 1.00 93.19 286 ARG A C 1
ATOM 2245 O O . ARG A 1 286 ? -10.322 -4.254 -9.503 1.00 93.19 286 ARG A O 1
ATOM 2252 N N . ALA A 1 287 ? -10.196 -4.006 -7.275 1.00 94.19 287 ALA A N 1
ATOM 2253 C CA . ALA A 1 287 ? -8.849 -4.560 -7.150 1.00 94.19 287 ALA A CA 1
ATOM 2254 C C . ALA A 1 287 ? -8.782 -6.012 -7.642 1.00 94.19 287 ALA A C 1
ATOM 2256 O O . ALA A 1 287 ? -7.864 -6.370 -8.373 1.00 94.19 287 ALA A O 1
ATOM 2257 N N . LEU A 1 288 ? -9.787 -6.824 -7.307 1.00 95.00 288 LEU A N 1
ATOM 2258 C CA . LEU A 1 288 ? -9.895 -8.204 -7.773 1.00 95.00 288 LEU A CA 1
ATOM 2259 C C . LEU A 1 288 ? -10.025 -8.277 -9.300 1.00 95.00 288 LEU A C 1
ATOM 2261 O O . LEU A 1 288 ? -9.325 -9.071 -9.925 1.00 95.00 288 LEU A O 1
ATOM 2265 N N . THR A 1 289 ? -10.855 -7.430 -9.910 1.00 93.56 289 THR A N 1
ATOM 2266 C CA . THR A 1 289 ? -10.970 -7.331 -11.373 1.00 93.56 289 THR A CA 1
ATOM 2267 C C . THR A 1 289 ? -9.621 -6.987 -12.009 1.00 93.56 289 THR A C 1
ATOM 2269 O O . THR A 1 289 ? -9.159 -7.734 -12.862 1.00 93.56 289 THR A O 1
ATOM 2272 N N . PHE A 1 290 ? -8.923 -5.953 -11.527 1.00 92.44 290 PHE A N 1
ATOM 2273 C CA . PHE A 1 290 ? -7.603 -5.583 -12.059 1.00 92.44 290 PHE A CA 1
ATOM 2274 C C . PHE A 1 290 ? -6.554 -6.698 -11.933 1.00 92.44 290 PHE A C 1
ATOM 2276 O O . PHE A 1 290 ? -5.745 -6.888 -12.841 1.00 92.44 290 PHE A O 1
ATOM 2283 N N . LEU A 1 291 ? -6.538 -7.432 -10.818 1.00 92.75 291 LEU A N 1
ATOM 2284 C CA . LEU A 1 291 ? -5.583 -8.526 -10.619 1.00 92.75 291 LEU A CA 1
ATOM 2285 C C . LEU A 1 291 ? -5.917 -9.750 -11.487 1.00 92.75 291 LEU A C 1
ATOM 2287 O O . LEU A 1 291 ? -5.018 -10.334 -12.083 1.00 92.75 291 LEU A O 1
ATOM 2291 N N . SER A 1 292 ? -7.198 -10.116 -11.589 1.00 91.94 292 SER A N 1
ATOM 2292 C CA . SER A 1 292 ? -7.644 -11.294 -12.352 1.00 91.94 292 SER A CA 1
ATOM 2293 C C . SER A 1 292 ? -7.598 -11.095 -13.868 1.00 91.94 292 SER A C 1
ATOM 2295 O O . SER A 1 292 ? -7.231 -12.016 -14.593 1.00 91.94 292 SER A O 1
ATOM 2297 N N . GLU A 1 293 ? -7.911 -9.898 -14.373 1.00 90.00 293 GLU A N 1
ATOM 2298 C CA . GLU A 1 293 ? -7.813 -9.603 -15.809 1.00 90.00 293 GLU A CA 1
ATOM 2299 C C . GLU A 1 293 ? -6.373 -9.742 -16.313 1.00 90.00 293 GLU A C 1
ATOM 2301 O O . GLU A 1 293 ? -6.140 -10.288 -17.391 1.00 90.00 293 GLU A O 1
ATOM 2306 N N . ASN A 1 294 ? -5.396 -9.311 -15.514 1.00 81.88 294 ASN A N 1
ATOM 2307 C CA . ASN A 1 294 ? -3.989 -9.452 -15.873 1.00 81.88 294 ASN A CA 1
ATOM 2308 C C . ASN A 1 294 ? -3.526 -10.911 -15.885 1.00 81.88 294 ASN A C 1
ATOM 2310 O O . ASN A 1 294 ? -2.753 -11.277 -16.763 1.00 81.88 294 ASN A O 1
ATOM 2314 N N . GLU A 1 295 ? -4.030 -11.762 -14.989 1.00 82.38 295 GLU A N 1
ATOM 2315 C CA . GLU A 1 295 ? -3.734 -13.199 -15.022 1.00 82.38 295 GLU A CA 1
ATOM 2316 C C . GLU A 1 295 ? -4.193 -13.827 -16.349 1.00 82.38 295 GLU A C 1
ATOM 2318 O O . GLU A 1 295 ? -3.420 -14.511 -17.024 1.00 82.38 295 GLU A O 1
ATOM 2323 N N . VAL A 1 296 ? -5.414 -13.504 -16.790 1.00 79.75 296 VAL A N 1
ATOM 2324 C CA . VAL A 1 296 ? -5.956 -13.976 -18.074 1.00 79.75 296 VAL A CA 1
ATOM 2325 C C . VAL A 1 296 ? -5.128 -13.457 -19.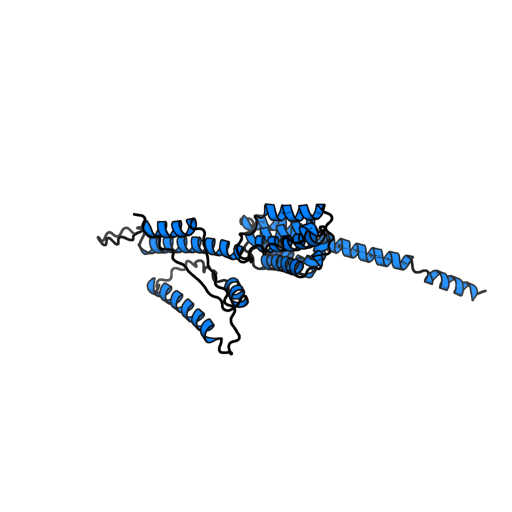254 1.00 79.75 296 VAL A C 1
ATOM 2327 O O . VAL A 1 296 ? -4.813 -14.216 -20.174 1.00 79.75 296 VAL A O 1
ATOM 2330 N N . LEU A 1 297 ? -4.738 -12.180 -19.235 1.00 78.44 297 LEU A N 1
ATOM 2331 C CA . LEU A 1 297 ? -3.918 -11.591 -20.295 1.00 78.44 297 LEU A CA 1
ATOM 2332 C C . LEU A 1 297 ? -2.521 -12.218 -20.369 1.00 78.44 297 LEU A C 1
ATOM 2334 O O . LEU A 1 297 ? -2.015 -12.440 -21.474 1.00 78.44 297 LEU A O 1
ATOM 2338 N N . THR A 1 298 ? -1.915 -12.545 -19.229 1.00 76.56 298 THR A N 1
ATOM 2339 C CA . THR A 1 298 ? -0.611 -13.217 -19.175 1.00 76.56 298 THR A CA 1
ATOM 2340 C C . THR A 1 298 ? -0.689 -14.618 -19.781 1.00 76.56 298 THR A C 1
ATOM 2342 O O . THR A 1 298 ? 0.139 -14.949 -20.633 1.00 76.56 298 THR A O 1
ATOM 2345 N N . VAL A 1 299 ? -1.734 -15.392 -19.465 1.00 79.69 299 VAL A N 1
ATOM 2346 C CA . VAL A 1 299 ? -1.966 -16.722 -20.063 1.00 79.69 299 VAL A CA 1
ATOM 2347 C C . VAL A 1 299 ? -2.160 -16.627 -21.580 1.00 79.69 299 VAL A C 1
ATOM 2349 O O . VAL A 1 299 ? -1.543 -17.377 -22.338 1.00 79.69 299 VAL A O 1
ATOM 2352 N N . ILE A 1 300 ? -2.964 -15.672 -22.060 1.00 78.06 300 ILE A N 1
ATOM 2353 C CA . ILE A 1 300 ? -3.172 -15.468 -23.505 1.00 78.06 300 ILE A CA 1
ATOM 2354 C C . ILE A 1 300 ? -1.852 -15.105 -24.200 1.00 78.06 300 ILE A C 1
ATOM 2356 O O . ILE A 1 300 ? -1.559 -15.594 -25.296 1.00 78.06 300 ILE A O 1
ATOM 2360 N N . LYS A 1 301 ? -1.033 -14.257 -23.572 1.00 81.38 301 LYS A N 1
ATOM 2361 C CA . LYS A 1 301 ? 0.271 -13.860 -24.109 1.00 81.38 301 LYS A CA 1
ATOM 2362 C C . LYS A 1 301 ? 1.229 -15.051 -24.209 1.00 81.38 301 LYS A C 1
ATOM 2364 O O . LYS A 1 301 ? 1.901 -15.193 -25.232 1.00 81.38 301 LYS A O 1
ATOM 2369 N N . GLU A 1 302 ? 1.256 -15.919 -23.203 1.00 83.12 302 GLU A N 1
ATOM 2370 C CA . GLU A 1 302 ? 2.062 -17.145 -23.200 1.00 83.12 302 GLU A CA 1
ATOM 2371 C C . GLU A 1 302 ? 1.610 -18.130 -24.296 1.00 83.12 302 GLU A C 1
ATOM 2373 O O . GLU A 1 302 ? 2.428 -18.638 -25.072 1.00 83.12 302 GLU A O 1
ATOM 2378 N N . MET A 1 303 ? 0.295 -18.313 -24.461 1.00 84.25 303 MET A N 1
ATOM 2379 C CA . MET A 1 303 ? -0.269 -19.130 -25.543 1.00 84.25 303 MET A CA 1
ATOM 2380 C C . MET A 1 303 ? 0.092 -18.593 -26.937 1.00 84.25 303 MET A C 1
ATOM 2382 O O . MET A 1 303 ? 0.370 -19.373 -27.847 1.00 84.25 303 MET A O 1
ATOM 2386 N N . ASN A 1 304 ? 0.141 -17.272 -27.121 1.00 85.50 304 ASN A N 1
ATOM 2387 C CA . ASN A 1 304 ? 0.533 -16.677 -28.401 1.00 85.50 304 ASN A CA 1
ATOM 2388 C C . ASN A 1 304 ? 2.030 -16.859 -28.702 1.00 85.50 304 ASN A C 1
ATOM 2390 O O . ASN A 1 304 ? 2.385 -17.131 -29.851 1.00 85.50 304 ASN A O 1
ATOM 2394 N N . HIS A 1 305 ? 2.907 -16.762 -27.697 1.00 84.56 305 HIS A N 1
ATOM 2395 C CA . HIS A 1 305 ? 4.345 -16.995 -27.882 1.00 84.56 305 HIS A CA 1
ATOM 2396 C C . HIS A 1 305 ? 4.643 -18.426 -28.354 1.00 84.56 305 HIS A C 1
ATOM 2398 O O . HIS A 1 305 ? 5.369 -18.608 -29.334 1.00 84.56 305 HIS A O 1
ATOM 2404 N N . THR A 1 306 ? 4.012 -19.431 -27.742 1.00 84.81 306 THR A N 1
ATOM 2405 C CA . THR A 1 306 ? 4.202 -20.842 -28.137 1.00 84.81 306 THR A CA 1
ATOM 2406 C C . THR A 1 306 ? 3.678 -21.147 -29.546 1.00 84.81 306 THR A C 1
ATOM 2408 O O . THR A 1 306 ? 4.251 -21.969 -30.266 1.00 84.81 306 THR A O 1
ATOM 2411 N N . GLN A 1 307 ? 2.621 -20.463 -30.001 1.00 80.31 307 GLN A N 1
ATOM 2412 C CA . GLN A 1 307 ? 2.145 -20.591 -31.384 1.00 80.31 307 GLN A CA 1
ATOM 2413 C C . GLN A 1 307 ? 3.104 -19.973 -32.409 1.00 80.31 307 GLN A C 1
ATOM 2415 O O . GLN A 1 307 ? 3.236 -20.505 -33.516 1.00 80.31 307 GLN A O 1
ATOM 2420 N N . VAL A 1 308 ? 3.768 -18.865 -32.065 1.00 83.44 308 VAL A N 1
ATOM 2421 C CA . VAL A 1 308 ? 4.766 -18.228 -32.937 1.00 83.44 308 VAL A CA 1
ATOM 2422 C C . VAL A 1 308 ? 6.014 -19.101 -33.059 1.00 83.44 308 VAL A C 1
ATOM 2424 O O . VAL A 1 308 ? 6.490 -19.299 -34.177 1.00 83.44 308 VAL A O 1
ATOM 2427 N N . GLU A 1 309 ? 6.496 -19.696 -31.964 1.00 79.81 309 GLU A N 1
ATOM 2428 C CA . GLU A 1 309 ? 7.623 -20.640 -32.016 1.00 79.81 309 GLU A CA 1
ATOM 2429 C C . GLU A 1 309 ? 7.314 -21.860 -32.891 1.00 79.81 309 GLU A C 1
ATOM 2431 O O . GLU A 1 309 ? 8.115 -22.195 -33.761 1.00 79.81 309 GLU A O 1
ATOM 2436 N N . ARG A 1 310 ? 6.113 -22.449 -32.780 1.00 73.88 310 ARG A N 1
ATOM 2437 C CA . ARG A 1 310 ? 5.705 -23.566 -33.657 1.00 73.88 310 ARG A CA 1
ATOM 2438 C C . ARG A 1 310 ? 5.642 -23.194 -35.138 1.00 73.88 310 ARG A C 1
ATOM 2440 O O . ARG A 1 310 ? 5.935 -24.028 -35.989 1.00 73.88 310 ARG A O 1
ATOM 2447 N N . LYS A 1 311 ? 5.239 -21.965 -35.481 1.00 71.81 311 LYS A N 1
ATOM 2448 C CA . LYS A 1 311 ? 5.231 -21.502 -36.884 1.00 71.81 311 LYS A CA 1
ATOM 2449 C C . LYS A 1 311 ? 6.637 -21.237 -37.419 1.00 71.81 311 LYS A C 1
ATOM 2451 O O . LYS A 1 311 ? 6.856 -21.368 -38.622 1.00 71.81 311 LYS A O 1
ATOM 2456 N N . ASN A 1 312 ? 7.563 -20.886 -36.535 1.00 70.31 312 ASN A N 1
ATOM 2457 C CA . ASN A 1 312 ? 8.944 -20.566 -36.866 1.00 70.31 312 ASN A CA 1
ATOM 2458 C C . ASN A 1 312 ? 9.890 -21.763 -36.734 1.00 70.31 312 ASN A C 1
ATOM 2460 O O . ASN A 1 312 ? 11.096 -21.560 -36.794 1.00 70.31 312 ASN A O 1
ATOM 2464 N N . GLU A 1 313 ? 9.383 -22.989 -36.582 1.00 65.94 313 GLU A N 1
ATOM 2465 C CA . GLU A 1 313 ? 10.198 -24.202 -36.578 1.00 65.94 313 GLU A CA 1
ATOM 2466 C C . GLU A 1 313 ? 10.357 -24.727 -38.029 1.00 65.94 313 GLU A C 1
ATOM 2468 O O . GLU A 1 313 ? 9.486 -25.434 -38.547 1.00 65.94 313 GLU A O 1
ATOM 2473 N N . PRO A 1 314 ? 11.444 -24.390 -38.761 1.00 66.69 314 PRO A N 1
ATOM 2474 C CA . PRO A 1 314 ? 11.634 -24.775 -40.167 1.00 66.69 314 PRO A CA 1
ATOM 2475 C C . PRO A 1 314 ? 11.859 -26.284 -40.382 1.00 66.69 314 PRO A C 1
ATOM 2477 O O . PRO A 1 314 ? 11.967 -26.738 -41.525 1.00 66.69 314 PRO A O 1
ATOM 2480 N N . HIS A 1 315 ? 11.923 -27.085 -39.317 1.00 57.38 315 HIS A N 1
ATOM 2481 C CA . HIS A 1 315 ? 12.391 -28.470 -39.371 1.00 57.38 315 HIS A CA 1
ATOM 2482 C C . HIS A 1 315 ? 11.380 -29.472 -39.948 1.00 57.38 315 HIS A C 1
ATOM 2484 O O . HIS A 1 315 ? 11.791 -30.499 -40.491 1.00 57.38 315 HIS A O 1
ATOM 2490 N N . LEU A 1 316 ? 10.079 -29.161 -39.968 1.00 56.38 316 LEU A N 1
ATOM 2491 C CA . LEU A 1 316 ? 9.082 -30.053 -40.582 1.00 56.38 316 LEU A CA 1
ATOM 2492 C C . LEU A 1 316 ? 9.063 -29.992 -42.119 1.00 56.38 316 LEU A C 1
ATOM 2494 O O . LEU A 1 316 ? 8.678 -30.966 -42.765 1.00 56.38 316 LEU A O 1
ATOM 2498 N N . LYS A 1 317 ? 9.552 -28.908 -42.738 1.00 58.25 317 LYS A N 1
ATOM 2499 C CA . LYS A 1 317 ? 9.674 -28.842 -44.209 1.00 58.25 317 LYS A CA 1
ATOM 2500 C C . LYS A 1 317 ? 10.876 -29.631 -44.742 1.00 58.25 317 LYS A C 1
ATOM 2502 O O . LYS A 1 317 ? 10.843 -30.100 -45.880 1.00 58.25 317 LYS A O 1
ATOM 2507 N N . VAL A 1 318 ? 11.913 -29.828 -43.926 1.00 62.22 318 VAL A N 1
ATOM 2508 C CA . VAL A 1 318 ? 13.112 -30.586 -44.327 1.00 62.22 318 VAL A CA 1
ATOM 2509 C C . VAL A 1 318 ? 12.857 -32.098 -44.289 1.00 62.22 318 VAL A C 1
ATOM 2511 O O . VAL A 1 318 ? 13.310 -32.813 -45.177 1.00 62.22 318 VAL A O 1
ATOM 2514 N N . LEU A 1 319 ? 12.053 -32.591 -43.342 1.00 58.94 319 LEU A N 1
ATOM 2515 C CA . LEU A 1 319 ? 11.696 -34.017 -43.281 1.00 58.94 319 LEU A CA 1
ATOM 2516 C C . LEU A 1 319 ? 10.672 -34.426 -44.353 1.00 58.94 319 LEU A C 1
ATOM 2518 O O . LEU A 1 319 ? 10.759 -35.520 -44.906 1.00 58.94 319 LEU A O 1
ATOM 2522 N N . ALA A 1 320 ? 9.747 -33.533 -44.721 1.00 61.09 320 ALA A N 1
ATOM 2523 C CA . ALA A 1 320 ? 8.825 -33.793 -45.828 1.00 61.09 320 ALA A CA 1
ATOM 2524 C C . ALA A 1 320 ? 9.544 -33.864 -47.191 1.00 61.09 320 ALA A C 1
ATOM 2526 O O . ALA A 1 320 ? 9.144 -34.628 -48.065 1.00 61.09 320 ALA A O 1
ATOM 2527 N N . THR A 1 321 ? 10.630 -33.106 -47.376 1.00 68.12 321 THR A N 1
ATOM 2528 C CA . THR A 1 321 ? 11.399 -33.117 -48.632 1.00 68.12 321 THR A CA 1
ATOM 2529 C C . THR A 1 321 ? 12.425 -34.251 -48.709 1.00 68.12 321 THR A C 1
ATOM 2531 O O . THR A 1 321 ? 12.714 -34.713 -49.814 1.00 68.12 321 THR A O 1
ATOM 2534 N N . SER A 1 322 ? 12.935 -34.763 -47.581 1.00 64.38 322 SER A N 1
ATOM 2535 C CA . SER A 1 322 ? 13.825 -35.936 -47.585 1.00 64.38 322 SER A CA 1
ATOM 2536 C C . SER A 1 322 ? 13.084 -37.253 -47.843 1.00 64.38 322 SER A C 1
ATOM 2538 O O . SER A 1 322 ? 13.613 -38.102 -48.556 1.00 64.38 322 SER A O 1
ATOM 2540 N N . LEU A 1 323 ? 11.845 -37.402 -47.357 1.00 64.81 323 LEU A N 1
ATOM 2541 C CA . LEU A 1 323 ? 11.031 -38.603 -47.598 1.00 64.81 323 LEU A CA 1
ATOM 2542 C C . LEU A 1 323 ? 10.573 -38.734 -49.060 1.00 64.81 323 LEU A C 1
ATOM 2544 O O . LEU A 1 323 ? 10.588 -39.834 -49.601 1.00 64.81 323 LEU A O 1
ATOM 2548 N N . ILE A 1 324 ? 10.259 -37.624 -49.738 1.00 71.00 324 ILE A N 1
ATOM 2549 C CA . ILE A 1 324 ? 9.895 -37.642 -51.171 1.00 71.00 324 ILE A CA 1
ATOM 2550 C C . ILE A 1 324 ? 11.098 -38.027 -52.052 1.00 71.00 324 ILE A C 1
ATOM 2552 O O . ILE A 1 324 ? 10.927 -38.650 -53.095 1.00 71.00 324 ILE A O 1
ATOM 2556 N N . LYS A 1 325 ? 12.330 -37.723 -51.621 1.00 68.88 325 LYS A N 1
ATOM 2557 C CA . LYS A 1 325 ? 13.556 -38.130 -52.329 1.00 68.88 325 LYS A CA 1
ATOM 2558 C C . LYS A 1 325 ? 13.939 -39.601 -52.140 1.00 68.88 325 LYS A C 1
ATOM 2560 O O . LYS A 1 325 ? 14.781 -40.075 -52.888 1.00 68.88 325 LYS A O 1
ATOM 2565 N N . GLN A 1 326 ? 13.374 -40.300 -51.155 1.00 68.50 326 GLN A N 1
ATOM 2566 C CA . GLN A 1 326 ? 13.628 -41.729 -50.928 1.00 68.50 326 GLN A CA 1
ATOM 2567 C C . GLN A 1 326 ? 12.595 -42.649 -51.598 1.00 68.50 326 GLN A C 1
ATOM 2569 O O . GLN A 1 326 ? 12.809 -43.858 -51.616 1.00 68.50 326 GLN A O 1
ATOM 2574 N N . SER A 1 327 ? 11.498 -42.108 -52.146 1.00 58.88 327 SER A N 1
ATOM 2575 C CA . SER A 1 327 ? 10.481 -42.892 -52.868 1.00 58.88 327 SER A CA 1
ATOM 2576 C C . SER A 1 327 ? 10.496 -42.705 -54.392 1.00 58.88 327 SER A C 1
ATOM 2578 O O . SER A 1 327 ? 9.548 -43.135 -55.050 1.00 58.88 327 SER A O 1
ATOM 2580 N N . MET A 1 328 ? 11.521 -42.049 -54.946 1.00 56.28 328 MET A N 1
ATOM 2581 C CA . MET A 1 328 ? 11.849 -42.044 -56.381 1.00 56.28 328 MET A CA 1
ATOM 2582 C C . MET A 1 328 ? 13.180 -42.753 -56.594 1.00 56.28 328 MET A C 1
ATOM 2584 O O . MET A 1 328 ? 13.286 -43.475 -57.607 1.00 56.28 328 MET A O 1
#

Nearest PDB structures (foldseek):
  1th1-assembly2_B  TM=4.558E-01  e=3.438E-01  Homo sapiens
  4cba-assembly1_A  TM=4.160E-01  e=8.604E-01  Homo sapiens
  4hnm-assembly1_A  TM=4.435E-01  e=1.586E+00  Homo sapiens
  8d9p-assembly1_A  TM=2.660E-01  e=3.237E+00  synthetic construct

Foldseek 3Di:
DDDDDDDDWDKDKDQDPVVVVCVVVVCPPPPPDDDPDDDPPDDDPVVVVVVVVVVVVVVVVVVVPPDDDDDDDTDIDIDGCPDDPVLVVVVVVVVVVCPPPPPDDDDDDDPPPCDPVNVVVVVVVVVVVSVVVVVVQVCQLQQLALLSLLLQLLCLLVVLVVVPDDDVPPPVDDPPPHNPDRRDDLVVSLVSLQVSLVVPRDCPSLPPVSNLVSLLSLLVCLQPHDLVRVLSSLVSLVSNCVSPVVCLVSCVVSPVLVSLVCLLVVVVPPPPPPPSSVSNNVSSVVSNCSSVVVVVVVVVVVVVVVVVVVVPPCVVVVVVVVVVVVVD

Secondary structure (DSSP, 8-state):
--PPP-------EESSHHHHHHHHHT-TT----------S-PPPHHHHHHHHHHHHHHHHHHHHTT--S-PPPP--EE------HHHHHHHHHHHHHT------------TTS--HHHHHHHHHHHHHHHHHHHHHHHHHHTT-SHHHHHHHHHHHHHHHHHTTS-TTSTTS------SSSPPPPHHHHHHHHHHHHHTT--GGGGG-HHHHHHHHHHHHHHHH--HHHHHHHHHHHHHHHHH-GGGHHHHHHTTHHHHHHHHHHHTTSS-TT-HHHHHHHHHHHHHHHHHHHHHHHHHHHHHHHHHHHHHT-THHHHHHHHHHTT--

Organism: NCBI:txid933084

Sequence (328 aa):
MSSPRRTIDVSVEFEDRLDFDRFLASGVVESASDSDDTASDIPGPGRTLDHLISKAGRRLDKFTNSQSVRPAPRTFTKLQVSQAREEIDAFQQFAGDHSFQFETDSDETVSDLTGPGRTLGNALSFAGRKLQKILGKSAERFGVGPNAVMDRIVDVVDGLTFERLPLPFKRLGRPTRHVLQSPQPFETLIQKVFEYRSDGVRNEFLNDPAFNLGCKQLITLLRHGRTQTQYSAINYILAIICAYPQSVDIFIHLGALKVLQELVQDGAFIPRSDPGWSLLLAPSRRALTFLSENEVLTVIKEMNHTQVERKNEPHLKVLATSLIKQSM

Radius of gyration: 29.89 Å; Cα contacts (8 Å, |Δi|>4): 185; chains: 1; bounding box: 62×80×110 Å